Protein AF-A0A914Q166-F1 (afdb_monomer)

Secondary structure (DSSP, 8-state):
------S--------------HHHHHHHHHHHHHHHHHHHHHHHHHHHHHHHHHHHHHHHHHHHHH--TTHHHHHHHHHHHTT--TT---TT-S--GGG--SHHHHHHHIIIIIHHHHH---TTSS--TT---EETTTTEE--S--------B---EE--SSTT-S-EE-TTPPB---SBB-GGG-SB--TTTS-GGGB---GGGSS----------

Sequence (217 aa):
MDQNHLYENLRNPNPKIPKLRKTDCDECEERKSAEHDHKKFLKFIWRLTMFIIQLTVVYGMLYYSSNDSNALKYREGLASLFNCDPNSQKLESPMPFLNIKKPADFWIWAQKDLADAILASHSHGKPTFNLKAYFNDKNSRSMGVGIVRQIRSLNLYKKCESKNFTYCIDLNALEDTTSAYSNGWENVINSSEAEYAYIYRRPKGLNGMHSHRTESD

Solvent-accessible surface area (backbone atoms only — not comparable to full-atom values): 13833 Å² total; per-residue (Å²): 140,85,91,76,84,81,88,85,86,85,86,79,98,71,85,78,74,78,74,80,58,69,65,64,56,52,54,51,50,51,52,52,49,52,52,50,50,51,55,50,50,53,53,48,51,53,51,52,52,53,48,52,52,50,50,49,51,53,49,49,50,49,52,72,70,68,61,58,85,55,55,62,59,51,52,52,52,50,34,52,54,50,27,47,38,88,82,54,78,51,95,86,57,95,63,30,60,79,70,57,85,47,75,67,51,46,52,52,38,44,62,62,31,47,46,45,39,54,54,33,69,46,94,78,83,54,76,59,87,96,58,89,28,29,38,70,79,84,81,39,73,62,77,90,75,90,80,90,83,85,87,53,56,40,85,54,68,41,70,40,94,50,92,91,41,82,62,36,82,53,89,83,38,58,72,50,76,63,60,17,20,36,86,92,71,73,44,83,46,61,57,91,78,32,55,80,91,39,43,58,73,58,61,91,81,41,104,61,79,86,82,75,79,74,82,79,126

InterPro domains:
  IPR046791 Polycystin domain [PF20519] (97-210)

Structure (mmCIF, N/CA/C/O backbone):
data_AF-A0A914Q166-F1
#
_entry.id   AF-A0A914Q166-F1
#
loop_
_atom_site.group_PDB
_atom_site.id
_atom_site.type_symbol
_atom_site.label_atom_id
_atom_site.label_alt_id
_atom_site.label_comp_id
_atom_site.label_asym_id
_atom_site.label_entity_id
_atom_site.label_seq_id
_atom_site.pdbx_PDB_ins_code
_atom_site.Cartn_x
_atom_site.Cartn_y
_atom_site.Cartn_z
_atom_site.occupancy
_atom_site.B_iso_or_equiv
_atom_site.auth_seq_id
_atom_site.auth_comp_id
_atom_site.auth_asym_id
_atom_site.auth_atom_id
_atom_site.pdbx_PDB_model_num
ATOM 1 N N . MET A 1 1 ? 100.469 33.852 -74.611 1.00 40.00 1 MET A N 1
ATOM 2 C CA . MET A 1 1 ? 100.843 35.023 -73.800 1.00 40.00 1 MET A CA 1
ATOM 3 C C . MET A 1 1 ? 99.659 35.964 -73.814 1.00 40.00 1 MET A C 1
ATOM 5 O O . MET A 1 1 ? 99.391 36.517 -74.863 1.00 40.00 1 MET A O 1
ATOM 9 N N . ASP A 1 2 ? 98.898 36.023 -72.724 1.00 34.25 2 ASP A N 1
ATOM 10 C CA . ASP A 1 2 ? 98.675 37.290 -72.022 1.00 34.25 2 ASP A CA 1
ATOM 11 C C . ASP A 1 2 ? 98.054 36.985 -70.652 1.00 34.25 2 ASP A C 1
ATOM 13 O O . ASP A 1 2 ? 96.894 36.599 -70.526 1.00 34.25 2 ASP A O 1
ATOM 17 N N . GLN A 1 3 ? 98.910 37.037 -69.633 1.00 38.84 3 GLN A N 1
ATOM 18 C CA . GLN A 1 3 ? 98.555 37.011 -68.222 1.00 38.84 3 GLN A CA 1
ATOM 19 C C . GLN A 1 3 ? 98.453 38.464 -67.780 1.00 38.84 3 GLN A C 1
ATOM 21 O O . GLN A 1 3 ? 99.476 39.075 -67.506 1.00 38.84 3 GLN A O 1
ATOM 26 N N . ASN A 1 4 ? 97.248 39.012 -67.715 1.00 42.09 4 ASN A N 1
ATOM 27 C CA . ASN A 1 4 ? 96.947 40.224 -66.961 1.00 42.09 4 ASN A CA 1
ATOM 28 C C . ASN A 1 4 ? 95.454 40.204 -66.630 1.00 42.09 4 ASN A C 1
ATOM 30 O O . ASN A 1 4 ? 94.650 39.757 -67.440 1.00 42.09 4 ASN A O 1
ATOM 34 N N . HIS A 1 5 ? 95.114 40.649 -65.421 1.00 38.88 5 HIS A N 1
ATOM 35 C CA . HIS A 1 5 ? 93.845 40.461 -64.696 1.00 38.88 5 HIS A CA 1
ATOM 36 C C . HIS A 1 5 ? 93.749 39.228 -63.778 1.00 38.88 5 HIS A C 1
ATOM 38 O O . HIS A 1 5 ? 92.658 38.838 -63.366 1.00 38.88 5 HIS A O 1
ATOM 44 N N . LEU A 1 6 ? 94.889 38.697 -63.316 1.00 40.66 6 LEU A N 1
ATOM 45 C CA . LEU A 1 6 ? 94.975 38.360 -61.890 1.00 40.66 6 LEU A CA 1
ATOM 46 C C . LEU A 1 6 ? 95.227 39.670 -61.126 1.00 40.66 6 LEU A C 1
ATOM 48 O O . LEU A 1 6 ? 96.009 40.491 -61.587 1.00 40.66 6 LEU A O 1
ATOM 52 N N . TYR A 1 7 ? 94.595 39.809 -59.960 1.00 40.56 7 TYR A N 1
ATOM 53 C CA . TYR A 1 7 ? 94.694 40.918 -58.993 1.00 40.56 7 TYR A CA 1
ATOM 54 C C . TYR A 1 7 ? 93.712 42.087 -59.147 1.00 40.56 7 TYR A C 1
ATOM 56 O O . TYR A 1 7 ? 94.119 43.238 -59.223 1.00 40.56 7 TYR A O 1
ATOM 64 N N . GLU A 1 8 ? 92.407 41.816 -59.028 1.00 40.03 8 GLU A N 1
ATOM 65 C CA . GLU A 1 8 ? 91.473 42.856 -58.554 1.00 40.03 8 GLU A CA 1
ATOM 66 C C . GLU A 1 8 ? 90.290 42.340 -57.710 1.00 40.03 8 GLU A C 1
ATOM 68 O O . GLU A 1 8 ? 89.253 42.979 -57.618 1.00 40.03 8 GLU A O 1
ATOM 73 N N . ASN A 1 9 ? 90.428 41.188 -57.039 1.00 43.06 9 ASN A N 1
ATOM 74 C CA . ASN A 1 9 ? 89.328 40.586 -56.263 1.00 43.06 9 ASN A CA 1
ATOM 75 C C . ASN A 1 9 ? 89.679 40.260 -54.805 1.00 43.06 9 ASN A C 1
ATOM 77 O O . ASN A 1 9 ? 89.266 39.232 -54.276 1.00 43.06 9 ASN A O 1
ATOM 81 N N . LEU A 1 10 ? 90.419 41.135 -54.120 1.00 47.88 10 LEU A N 1
ATOM 82 C CA . LEU A 1 10 ? 90.621 41.026 -52.668 1.00 47.88 10 LEU A CA 1
ATOM 83 C C . LEU A 1 10 ? 90.585 42.396 -51.983 1.00 47.88 10 LEU A C 1
ATOM 85 O O . LEU A 1 10 ? 91.577 42.850 -51.414 1.00 47.88 10 LEU A O 1
ATOM 89 N N . ARG A 1 11 ? 89.418 43.052 -51.992 1.00 45.09 11 ARG A N 1
ATOM 90 C CA . ARG A 1 11 ? 89.087 44.044 -50.957 1.00 45.09 11 ARG A CA 1
ATOM 91 C C . ARG A 1 11 ? 87.574 44.241 -50.803 1.00 45.09 11 ARG A C 1
ATOM 93 O O . ARG A 1 11 ? 87.028 45.244 -51.240 1.00 45.09 11 ARG A O 1
ATOM 100 N N . ASN A 1 12 ? 86.897 43.311 -50.128 1.00 40.94 12 ASN A N 1
ATOM 101 C CA . ASN A 1 12 ? 85.713 43.675 -49.343 1.00 40.94 12 ASN A CA 1
ATOM 102 C C . ASN A 1 12 ? 85.509 42.708 -48.157 1.00 40.94 12 ASN A C 1
ATOM 104 O O . ASN A 1 12 ? 85.196 41.536 -48.378 1.00 40.94 12 ASN A O 1
ATOM 108 N N . PRO A 1 13 ? 85.700 43.158 -46.903 1.00 47.62 13 PRO A N 1
ATOM 109 C CA . PRO A 1 13 ? 85.489 42.345 -45.718 1.00 47.62 13 PRO A CA 1
ATOM 110 C C . PRO A 1 13 ? 84.037 42.500 -45.257 1.00 47.62 13 PRO A C 1
ATOM 112 O O . PRO A 1 13 ? 83.714 43.404 -44.494 1.00 47.62 13 PRO A O 1
ATOM 115 N N . ASN A 1 14 ? 83.141 41.638 -45.738 1.00 39.47 14 ASN A N 1
ATOM 116 C CA . ASN A 1 14 ? 81.894 41.327 -45.034 1.00 39.47 14 ASN A CA 1
ATOM 117 C C . ASN A 1 14 ? 81.195 40.135 -45.704 1.00 39.47 14 ASN A C 1
ATOM 119 O O . ASN A 1 14 ? 80.587 40.311 -46.766 1.00 39.47 14 ASN A O 1
ATOM 123 N N . PRO A 1 15 ? 81.227 38.921 -45.125 1.00 44.50 15 PRO A N 1
ATOM 124 C CA . PRO A 1 15 ? 80.301 37.890 -45.552 1.00 44.50 15 PRO A CA 1
ATOM 125 C C . PRO A 1 15 ? 78.898 38.360 -45.156 1.00 44.50 15 PRO A C 1
ATOM 127 O O . PRO A 1 15 ? 78.574 38.476 -43.975 1.00 44.50 15 PRO A O 1
ATOM 130 N N . LYS A 1 16 ? 78.058 38.672 -46.149 1.00 46.28 16 LYS A N 1
ATOM 131 C CA . LYS A 1 16 ? 76.621 38.844 -45.926 1.00 46.28 16 LYS A CA 1
ATOM 132 C C . LYS A 1 16 ? 76.102 37.530 -45.351 1.00 46.28 16 LYS A C 1
ATOM 134 O O . LYS A 1 16 ? 75.902 36.572 -46.090 1.00 46.28 16 LYS A O 1
ATOM 139 N N . ILE A 1 17 ? 75.903 37.498 -44.036 1.00 48.69 17 ILE A N 1
ATOM 140 C CA . ILE A 1 17 ? 75.136 36.457 -43.359 1.00 48.69 17 ILE A CA 1
ATOM 141 C C . ILE A 1 17 ? 73.784 36.406 -44.086 1.00 48.69 17 ILE A C 1
ATOM 143 O O . ILE A 1 17 ? 73.102 37.439 -44.144 1.00 48.69 17 ILE A O 1
ATOM 147 N N . PRO A 1 18 ? 73.404 35.280 -44.717 1.00 48.72 18 PRO A N 1
ATOM 148 C CA . PRO A 1 18 ? 72.108 35.191 -45.361 1.00 48.72 18 PRO A CA 1
ATOM 149 C C . PRO A 1 18 ? 71.046 35.396 -44.282 1.00 48.72 18 PRO A C 1
ATOM 151 O O . PRO A 1 18 ? 71.008 34.686 -43.279 1.00 48.72 18 PRO A O 1
ATOM 154 N N . LYS A 1 19 ? 70.210 36.423 -44.468 1.00 48.31 19 LYS A N 1
ATOM 155 C CA . LYS A 1 19 ? 69.025 36.650 -43.642 1.00 48.31 19 LYS A CA 1
ATOM 156 C C . LYS A 1 19 ? 68.196 35.367 -43.692 1.00 48.31 19 LYS A C 1
ATOM 158 O O . LYS A 1 19 ? 67.698 35.038 -44.769 1.00 48.31 19 LYS A O 1
ATOM 163 N N . LEU A 1 20 ? 68.050 34.665 -42.563 1.00 48.78 20 LEU A N 1
ATOM 164 C CA . LEU A 1 20 ? 67.018 33.637 -42.442 1.00 48.78 20 LEU A CA 1
ATOM 165 C C . LEU A 1 20 ? 65.690 34.284 -42.847 1.00 48.78 20 LEU A C 1
ATOM 167 O O . LEU A 1 20 ? 65.291 35.330 -42.324 1.00 48.78 20 LEU A O 1
ATOM 171 N N . ARG A 1 21 ? 65.070 33.702 -43.866 1.00 45.97 21 ARG A N 1
ATOM 172 C CA . ARG A 1 21 ? 63.799 34.133 -44.431 1.00 45.97 21 ARG A CA 1
ATOM 173 C C . ARG A 1 21 ? 62.730 33.954 -43.350 1.00 45.97 21 ARG A C 1
ATOM 175 O O . ARG A 1 21 ? 62.532 32.843 -42.879 1.00 45.97 21 ARG A O 1
ATOM 182 N N . LYS A 1 22 ? 62.024 35.031 -42.978 1.00 52.16 22 LYS A N 1
ATOM 183 C CA . LYS A 1 22 ? 60.863 34.979 -42.060 1.00 52.16 22 LYS A CA 1
ATOM 184 C C . LYS A 1 22 ? 59.835 33.903 -42.452 1.00 52.16 22 LYS A C 1
ATOM 186 O O . LYS A 1 22 ? 59.224 33.311 -41.577 1.00 52.16 22 LYS A O 1
ATOM 191 N N . THR A 1 23 ? 59.737 33.589 -43.745 1.00 51.84 23 THR A N 1
ATOM 192 C CA . THR A 1 23 ? 58.843 32.559 -44.288 1.00 51.84 23 THR A CA 1
ATOM 193 C C . THR A 1 23 ? 59.088 31.155 -43.732 1.00 51.84 23 THR A C 1
ATOM 195 O O . THR A 1 23 ? 58.134 30.400 -43.611 1.00 51.84 23 THR A O 1
ATOM 198 N N . ASP A 1 24 ? 60.318 30.802 -43.339 1.00 51.84 24 ASP A N 1
ATOM 199 C CA . ASP A 1 24 ? 60.613 29.438 -42.869 1.00 51.84 24 ASP A CA 1
ATOM 200 C C . ASP A 1 24 ? 60.154 29.209 -41.415 1.00 51.84 24 ASP A C 1
ATOM 202 O O . ASP A 1 24 ? 59.843 28.082 -41.026 1.00 51.84 24 ASP A O 1
ATOM 206 N N . CYS A 1 25 ? 60.079 30.275 -40.607 1.00 55.03 25 CYS A N 1
ATOM 207 C CA . CYS A 1 25 ? 59.552 30.215 -39.240 1.00 55.03 25 CYS A CA 1
ATOM 208 C C . CYS A 1 25 ? 58.019 30.234 -39.226 1.00 55.03 25 CYS A C 1
ATOM 210 O O . CYS A 1 25 ? 57.419 29.444 -38.498 1.00 55.03 25 CYS A O 1
ATOM 212 N N . ASP A 1 26 ? 57.403 31.071 -40.064 1.00 60.47 26 ASP A N 1
ATOM 213 C CA . ASP A 1 26 ? 55.944 31.206 -40.146 1.00 60.47 26 ASP A CA 1
ATOM 214 C C . ASP A 1 26 ? 55.299 29.921 -40.711 1.00 60.47 26 ASP A C 1
ATOM 216 O O . ASP A 1 26 ? 54.338 29.409 -40.137 1.00 60.47 26 ASP A O 1
ATOM 220 N N . GLU A 1 27 ? 55.895 29.291 -41.739 1.00 59.88 27 GLU A N 1
ATOM 221 C CA . GLU A 1 27 ? 55.436 27.978 -42.237 1.00 59.88 27 GLU A CA 1
ATOM 222 C C . GLU A 1 27 ? 55.594 26.856 -41.192 1.00 59.88 27 GLU A C 1
ATOM 224 O O . GLU A 1 27 ? 54.793 25.916 -41.144 1.00 59.88 27 GLU A O 1
ATOM 229 N N . CYS A 1 28 ? 56.619 26.927 -40.334 1.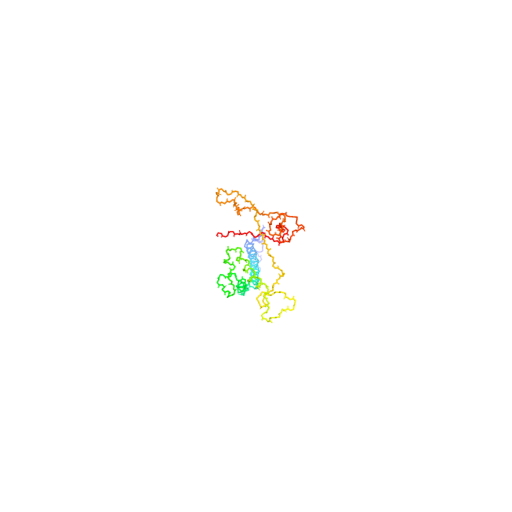00 58.22 28 CYS A N 1
ATOM 230 C CA . CYS A 1 28 ? 56.806 25.961 -39.249 1.00 58.22 28 CYS A CA 1
ATOM 231 C C . CYS A 1 28 ? 55.779 26.141 -38.121 1.00 58.22 28 CYS A C 1
ATOM 233 O O . CYS A 1 28 ? 55.360 25.147 -37.520 1.00 58.22 28 CYS A O 1
ATOM 235 N N . GLU A 1 29 ? 55.375 27.374 -37.815 1.00 62.66 29 GLU A N 1
ATOM 236 C CA . GLU A 1 29 ? 54.327 27.662 -36.831 1.00 62.66 29 GLU A CA 1
ATOM 237 C C . GLU A 1 29 ? 52.936 27.299 -37.356 1.00 62.66 29 GLU A C 1
ATOM 239 O O . GLU A 1 29 ? 52.170 26.656 -36.633 1.00 62.66 29 GLU A O 1
ATOM 244 N N . GLU A 1 30 ? 52.637 27.579 -38.627 1.00 67.62 30 GLU A N 1
ATOM 245 C CA . GLU A 1 30 ? 51.383 27.165 -39.266 1.00 67.62 30 GLU A CA 1
ATOM 246 C C . GLU A 1 30 ? 51.241 25.637 -39.323 1.00 67.62 30 GLU A C 1
ATOM 248 O O . GLU A 1 30 ? 50.181 25.105 -38.981 1.00 67.62 30 GLU A O 1
ATOM 253 N N . ARG A 1 31 ? 52.314 24.898 -39.646 1.00 63.56 31 ARG A N 1
ATOM 254 C CA . ARG A 1 31 ? 52.295 23.421 -39.613 1.00 63.56 31 ARG A CA 1
ATOM 255 C C . ARG A 1 31 ? 52.084 22.867 -38.205 1.00 63.56 31 ARG A C 1
ATOM 257 O O . ARG A 1 31 ? 51.320 21.917 -38.039 1.00 63.56 31 ARG A O 1
ATOM 264 N N . LYS A 1 32 ? 52.709 23.461 -37.182 1.00 66.62 32 LYS A N 1
ATOM 265 C CA . LYS A 1 32 ? 52.507 23.059 -35.776 1.00 66.62 32 LYS A CA 1
ATOM 266 C C . LYS A 1 32 ? 51.099 23.393 -35.280 1.00 66.62 32 LYS A C 1
ATOM 268 O O . LYS A 1 32 ? 50.522 22.598 -34.537 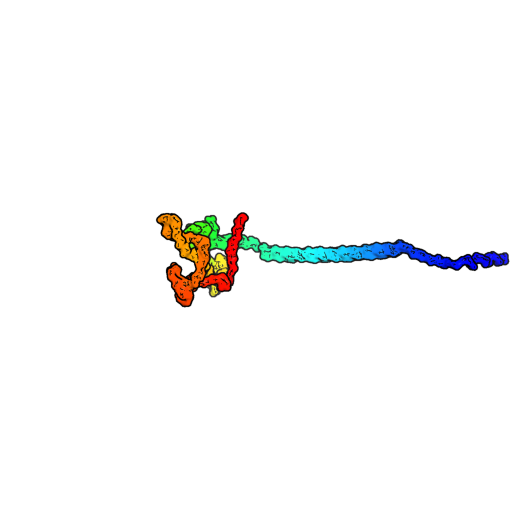1.00 66.62 32 LYS A O 1
ATOM 273 N N . SER A 1 33 ? 50.539 24.526 -35.705 1.00 68.88 33 SER A N 1
ATOM 274 C CA . SER A 1 33 ? 49.160 24.926 -35.405 1.00 68.88 33 SER A CA 1
ATOM 275 C C . SER A 1 33 ? 48.153 23.965 -36.048 1.00 68.88 33 SER A C 1
ATOM 277 O O . SER A 1 33 ? 47.290 23.421 -35.358 1.00 68.88 33 SER A O 1
ATOM 279 N N . ALA A 1 34 ? 48.346 23.625 -37.328 1.00 70.81 34 ALA A N 1
ATOM 280 C CA . ALA A 1 34 ? 47.522 22.651 -38.043 1.00 70.81 34 ALA A CA 1
ATOM 281 C C . ALA A 1 34 ? 47.611 21.237 -37.435 1.00 70.81 34 ALA A C 1
ATOM 283 O O . ALA A 1 34 ? 46.597 20.551 -37.298 1.00 70.81 34 ALA A O 1
ATOM 284 N N . GLU A 1 35 ? 48.799 20.798 -37.005 1.00 74.69 35 GLU A N 1
ATOM 285 C CA . GLU A 1 35 ? 48.976 19.505 -36.332 1.00 74.69 35 GLU A CA 1
ATOM 286 C C . GLU A 1 35 ? 48.309 19.483 -34.943 1.00 74.69 35 GLU A C 1
ATOM 288 O O . GLU A 1 35 ? 47.714 18.481 -34.531 1.00 74.69 35 GLU A O 1
ATOM 293 N N . HIS A 1 36 ? 48.373 20.598 -34.215 1.00 74.94 36 HIS A N 1
ATOM 294 C CA . HIS A 1 36 ? 47.716 20.757 -32.923 1.00 74.94 36 HIS A CA 1
ATOM 295 C C . HIS A 1 36 ? 46.186 20.768 -33.048 1.00 74.94 36 HIS A C 1
ATOM 297 O O . HIS A 1 36 ? 45.499 20.106 -32.260 1.00 74.94 36 HIS A O 1
ATOM 303 N N . ASP A 1 37 ? 45.646 21.437 -34.064 1.00 78.94 37 ASP A N 1
ATOM 304 C CA . ASP A 1 37 ? 44.210 21.463 -34.334 1.00 78.94 37 ASP A CA 1
ATOM 305 C C . ASP A 1 37 ? 43.700 20.116 -34.866 1.00 78.94 37 ASP A C 1
ATOM 307 O O . ASP A 1 37 ? 42.636 19.657 -34.442 1.00 78.94 37 ASP A O 1
ATOM 311 N N . HIS A 1 38 ? 44.501 19.388 -35.651 1.00 80.75 38 HIS A N 1
ATOM 312 C CA . HIS A 1 38 ? 44.196 18.006 -36.034 1.00 80.75 38 HIS A CA 1
ATOM 313 C C . HIS A 1 38 ? 44.148 17.065 -34.815 1.00 80.75 38 HIS A C 1
ATOM 315 O O . HIS A 1 38 ? 43.218 16.267 -34.668 1.00 80.75 38 HIS A O 1
ATOM 321 N N . LYS A 1 39 ? 45.092 17.201 -33.871 1.00 83.44 39 LYS A N 1
ATOM 322 C CA . LYS A 1 39 ? 45.087 16.437 -32.606 1.00 83.44 39 LYS A CA 1
ATOM 323 C C . LYS A 1 39 ? 43.885 16.782 -31.721 1.00 83.44 39 LYS A C 1
ATOM 325 O O . LYS A 1 39 ? 43.334 15.888 -31.074 1.00 83.44 39 LYS A O 1
ATOM 330 N N . LYS A 1 40 ? 43.457 18.049 -31.678 1.00 84.31 40 LYS A N 1
ATOM 331 C CA . LYS A 1 40 ? 42.221 18.458 -30.982 1.00 84.31 40 LYS A CA 1
ATOM 332 C C . LYS A 1 40 ? 40.979 17.868 -31.644 1.00 84.31 40 LYS A C 1
ATOM 334 O O . LYS A 1 40 ? 40.119 17.352 -30.934 1.00 84.31 40 LYS A O 1
ATOM 339 N N . PHE A 1 41 ? 40.907 17.897 -32.973 1.00 86.81 41 PHE A N 1
ATOM 340 C CA . PHE A 1 41 ? 39.794 17.345 -33.741 1.00 86.81 41 PHE A CA 1
ATOM 341 C C . PHE A 1 41 ? 39.663 15.826 -33.555 1.00 86.81 41 PHE A C 1
ATOM 343 O O . PHE A 1 41 ? 38.577 15.333 -33.261 1.00 86.81 41 PHE A O 1
ATOM 350 N N . LEU A 1 42 ? 40.774 15.083 -33.593 1.00 85.19 42 LEU A N 1
ATOM 351 C CA . LEU A 1 42 ? 40.782 13.644 -33.303 1.00 85.19 42 LEU A CA 1
ATOM 352 C C . LEU A 1 42 ? 40.346 13.335 -31.864 1.00 85.19 42 LEU A C 1
ATOM 354 O O . LEU A 1 42 ? 39.550 12.422 -31.641 1.00 85.19 42 LEU A O 1
ATOM 358 N N . LYS A 1 43 ? 40.807 14.119 -30.879 1.00 89.56 43 LYS A N 1
ATOM 359 C CA . LYS A 1 43 ? 40.341 13.994 -29.485 1.00 89.56 43 LYS A CA 1
ATOM 360 C C . LYS A 1 43 ? 38.848 14.294 -29.350 1.00 89.56 43 LYS A C 1
ATOM 362 O O . LYS A 1 43 ? 38.179 13.646 -28.548 1.00 89.56 43 LYS A O 1
ATOM 367 N N . PHE A 1 44 ? 38.330 15.257 -30.108 1.00 91.31 44 PHE A N 1
ATOM 368 C CA . PHE A 1 44 ? 36.907 15.583 -30.136 1.00 91.31 44 PHE A CA 1
ATOM 369 C C . PHE A 1 44 ? 36.079 14.440 -30.734 1.00 91.31 44 PHE A C 1
ATOM 371 O O . PHE A 1 44 ? 35.130 14.000 -30.089 1.00 91.31 44 PHE A O 1
ATOM 378 N N . ILE A 1 45 ? 36.480 13.895 -31.888 1.00 92.31 45 ILE A N 1
ATOM 379 C CA . ILE A 1 45 ? 35.819 12.731 -32.500 1.00 92.31 45 ILE A CA 1
ATOM 380 C C . ILE A 1 45 ? 35.829 11.547 -31.538 1.00 92.31 45 ILE A C 1
ATOM 382 O O . ILE A 1 45 ? 34.792 10.936 -31.315 1.00 92.31 45 ILE A O 1
ATOM 386 N N . TRP A 1 46 ? 36.968 11.247 -30.914 1.00 91.62 46 TRP A N 1
ATOM 387 C CA . TRP A 1 46 ? 37.057 10.133 -29.973 1.00 91.62 46 TRP A CA 1
ATOM 388 C C . TRP A 1 46 ? 36.108 10.302 -28.776 1.00 91.62 46 TRP A C 1
ATOM 390 O O . TRP A 1 46 ? 35.422 9.357 -28.389 1.00 91.62 46 TRP A O 1
ATOM 400 N N . ARG A 1 47 ? 35.999 11.521 -28.231 1.00 93.06 47 ARG A N 1
ATOM 401 C CA . ARG A 1 47 ? 35.031 11.842 -27.167 1.00 93.06 47 ARG A CA 1
ATOM 402 C C . ARG A 1 47 ? 33.584 11.719 -27.642 1.00 93.06 47 ARG A C 1
ATOM 404 O O . ARG A 1 47 ? 32.764 11.178 -26.907 1.00 93.06 47 ARG A O 1
ATOM 411 N N . LEU A 1 48 ? 33.281 12.182 -28.853 1.00 94.25 48 LEU A N 1
ATOM 412 C CA . LEU A 1 48 ? 31.951 12.076 -29.449 1.00 94.25 48 LEU A CA 1
ATOM 413 C C . LEU A 1 48 ? 31.552 10.609 -29.661 1.00 94.25 48 LEU A C 1
ATOM 415 O O . LEU A 1 48 ? 30.449 10.215 -29.293 1.00 94.25 48 LEU A O 1
ATOM 419 N N . THR A 1 49 ? 32.462 9.780 -30.170 1.00 93.44 49 THR A N 1
ATOM 420 C CA . THR A 1 49 ? 32.227 8.344 -30.356 1.00 93.44 49 THR A CA 1
ATOM 421 C C . THR A 1 49 ? 31.993 7.642 -29.021 1.00 93.44 49 THR A C 1
ATOM 423 O O . THR A 1 49 ? 31.037 6.881 -28.893 1.00 93.44 49 THR A O 1
ATOM 426 N N . MET A 1 50 ? 32.801 7.936 -27.996 1.00 93.38 50 MET A N 1
ATOM 427 C CA . MET A 1 50 ? 32.591 7.381 -26.652 1.00 93.38 50 MET A CA 1
ATOM 428 C C . MET A 1 50 ? 31.253 7.821 -26.047 1.00 93.38 50 MET A C 1
ATOM 430 O O . MET A 1 50 ? 30.575 7.008 -25.421 1.00 93.38 50 MET A O 1
ATOM 434 N N . PHE A 1 51 ? 30.831 9.067 -26.277 1.00 95.69 51 PHE A N 1
ATOM 435 C CA . PHE A 1 51 ? 29.524 9.558 -25.842 1.00 95.69 51 PHE A CA 1
ATOM 436 C C . PHE A 1 51 ? 28.367 8.828 -26.542 1.00 95.69 51 PHE A C 1
ATOM 438 O O . PHE A 1 51 ? 27.425 8.400 -25.880 1.00 95.69 51 PHE A O 1
ATOM 445 N N . ILE A 1 52 ? 28.452 8.612 -27.859 1.00 95.44 52 ILE A N 1
ATOM 446 C CA . ILE A 1 52 ? 27.434 7.863 -28.616 1.00 95.44 52 ILE A CA 1
ATOM 447 C C . ILE A 1 52 ? 27.351 6.408 -28.133 1.00 95.44 52 ILE A C 1
ATOM 449 O O . ILE A 1 52 ? 26.253 5.872 -27.969 1.00 95.44 52 ILE A O 1
ATOM 453 N N . ILE A 1 53 ? 28.493 5.773 -27.847 1.00 95.12 53 ILE A N 1
ATOM 454 C CA . ILE A 1 53 ? 28.529 4.419 -27.278 1.00 95.12 53 ILE A CA 1
ATOM 455 C C . ILE A 1 53 ? 27.840 4.398 -25.908 1.00 95.12 53 ILE A C 1
ATOM 457 O O . ILE A 1 53 ? 26.971 3.559 -25.679 1.00 95.12 53 ILE A O 1
ATOM 461 N N . GLN A 1 54 ? 28.164 5.340 -25.017 1.00 94.31 54 GLN A N 1
ATOM 462 C CA . GLN A 1 54 ? 27.515 5.452 -23.704 1.00 94.31 54 GLN A CA 1
ATOM 463 C C . GLN A 1 54 ? 26.004 5.662 -23.827 1.00 94.31 54 GLN A C 1
ATOM 465 O O . GLN A 1 54 ? 25.237 4.991 -23.139 1.00 94.31 54 GLN A O 1
ATOM 470 N N . LEU A 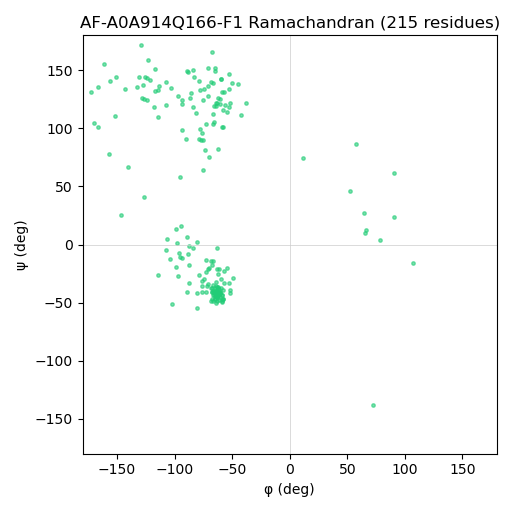1 55 ? 25.568 6.533 -24.737 1.00 94.75 55 LEU A N 1
ATOM 471 C CA . LEU A 1 55 ? 24.153 6.780 -24.992 1.00 94.75 55 LEU A CA 1
ATOM 472 C C . LEU A 1 55 ? 23.442 5.512 -25.483 1.00 94.75 55 LEU A C 1
ATOM 474 O O . LEU A 1 55 ? 22.343 5.211 -25.030 1.00 94.75 55 LEU A O 1
ATOM 478 N N . THR A 1 56 ? 24.091 4.736 -26.352 1.00 93.69 56 THR A N 1
ATOM 479 C CA . THR A 1 56 ? 23.550 3.469 -26.866 1.00 93.69 56 THR A CA 1
ATOM 480 C C . THR A 1 56 ? 23.420 2.428 -25.756 1.00 93.69 56 THR A C 1
ATOM 482 O O . THR A 1 56 ? 22.410 1.731 -25.687 1.00 93.69 56 THR A O 1
ATOM 485 N N . VAL A 1 57 ? 24.402 2.343 -24.853 1.00 93.31 57 VAL A N 1
ATOM 486 C CA . VAL A 1 57 ? 24.348 1.442 -23.691 1.00 93.31 57 VAL A CA 1
ATOM 487 C C . VAL A 1 57 ? 23.230 1.852 -22.734 1.00 93.31 57 VAL A C 1
ATOM 489 O O . VAL A 1 57 ? 22.437 1.001 -22.338 1.00 93.31 57 VAL A O 1
ATOM 492 N N . VAL A 1 58 ? 23.119 3.142 -22.397 1.00 92.38 58 VAL A N 1
ATOM 493 C CA . VAL A 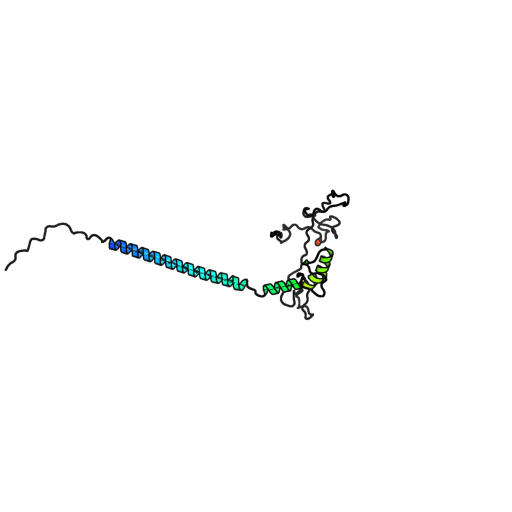1 58 ? 22.055 3.650 -21.514 1.00 92.38 58 VAL A CA 1
ATOM 494 C C . VAL A 1 58 ? 20.681 3.439 -22.145 1.00 92.38 58 VAL A C 1
ATOM 496 O O . VAL A 1 58 ? 19.774 2.948 -21.479 1.00 92.38 58 VAL A O 1
ATOM 499 N N . TYR A 1 59 ? 20.530 3.744 -23.434 1.00 91.12 59 TYR A N 1
ATOM 500 C CA . TYR A 1 59 ? 19.283 3.523 -24.159 1.00 91.12 59 TYR A CA 1
ATOM 501 C C . TYR A 1 59 ? 18.922 2.038 -24.222 1.00 91.12 59 TYR A C 1
ATOM 503 O O . TYR A 1 59 ? 17.781 1.678 -23.948 1.00 91.12 59 TYR A O 1
ATOM 511 N N . GLY A 1 60 ? 19.894 1.168 -24.507 1.00 88.06 60 GLY A N 1
ATOM 512 C CA . GLY A 1 60 ? 19.705 -0.279 -24.481 1.00 88.06 60 GLY A CA 1
ATOM 513 C C . GLY A 1 60 ? 19.245 -0.759 -23.106 1.00 88.06 60 GLY A C 1
ATOM 514 O O . GLY A 1 60 ? 18.237 -1.454 -23.008 1.00 88.06 60 GLY A O 1
ATOM 515 N N . MET A 1 61 ? 19.915 -0.332 -22.032 1.00 86.75 61 MET A N 1
ATOM 516 C CA . MET A 1 61 ? 19.496 -0.665 -20.670 1.00 86.75 61 MET A CA 1
ATOM 517 C C . MET A 1 61 ? 18.076 -0.181 -20.386 1.00 86.75 61 MET A C 1
ATOM 519 O O . MET A 1 61 ? 17.261 -0.979 -19.938 1.00 86.75 61 MET A O 1
ATOM 523 N N . LEU A 1 62 ? 17.744 1.078 -20.674 1.00 85.12 62 LEU A N 1
ATOM 524 C CA . LEU A 1 62 ? 16.411 1.629 -20.415 1.00 85.12 62 LEU A CA 1
ATOM 525 C C . LEU A 1 62 ? 15.325 0.926 -21.233 1.00 85.12 62 LEU A C 1
ATOM 527 O O . LEU A 1 62 ? 14.282 0.590 -20.680 1.00 85.12 62 LEU A O 1
ATOM 531 N N . TYR A 1 63 ? 15.577 0.651 -22.510 1.00 84.75 63 TYR A N 1
ATOM 532 C CA . TYR A 1 63 ? 14.616 -0.006 -23.389 1.00 84.75 63 TYR A CA 1
ATOM 533 C C . TYR A 1 63 ? 14.367 -1.459 -22.971 1.00 84.75 63 TYR A C 1
ATOM 535 O O . TYR A 1 63 ? 13.217 -1.865 -22.841 1.00 84.75 63 TYR A O 1
ATOM 543 N N . TYR A 1 64 ? 15.417 -2.236 -22.694 1.00 77.88 64 TYR A N 1
ATOM 544 C CA . TYR A 1 64 ? 15.259 -3.641 -22.302 1.00 77.88 64 TYR A CA 1
ATOM 545 C C . TYR A 1 64 ? 14.785 -3.824 -20.855 1.00 77.88 64 TYR A C 1
ATOM 547 O O . TYR A 1 64 ? 14.093 -4.798 -20.575 1.00 77.88 64 TYR A O 1
ATOM 555 N N . SER A 1 65 ? 15.140 -2.921 -19.934 1.00 73.69 65 SER A N 1
ATOM 556 C CA . SER A 1 65 ? 14.733 -3.034 -18.522 1.00 73.69 65 SER A CA 1
ATOM 557 C C . SER A 1 65 ? 13.381 -2.394 -18.215 1.00 73.69 65 SER A C 1
ATOM 559 O O . SER A 1 65 ? 12.668 -2.895 -17.351 1.00 73.69 65 SER A O 1
ATOM 561 N N . SER A 1 66 ? 13.015 -1.309 -18.904 1.00 69.19 66 SER A N 1
ATOM 562 C CA . SER A 1 66 ? 11.800 -0.543 -18.577 1.00 69.19 66 SER A CA 1
ATOM 563 C C . SER A 1 66 ? 10.607 -0.892 -19.461 1.00 69.19 66 SER A C 1
ATOM 565 O O . SER A 1 66 ? 9.477 -0.588 -19.088 1.00 69.19 66 SER A O 1
ATOM 567 N N . ASN A 1 67 ? 10.821 -1.500 -20.633 1.00 69.06 67 ASN A N 1
ATOM 568 C CA . ASN A 1 67 ? 9.754 -1.725 -21.606 1.00 69.06 67 ASN A CA 1
ATOM 569 C C . ASN A 1 67 ? 9.142 -3.128 -21.480 1.00 69.06 67 ASN A C 1
ATOM 571 O O . ASN A 1 67 ? 9.139 -3.917 -22.427 1.00 69.06 67 ASN A O 1
ATOM 575 N N . ASP A 1 68 ? 8.610 -3.453 -20.301 1.00 72.38 68 ASP A N 1
ATOM 576 C CA . ASP A 1 68 ? 7.724 -4.609 -20.179 1.00 72.38 68 ASP A CA 1
ATOM 577 C C . ASP A 1 68 ? 6.346 -4.249 -20.752 1.00 72.38 68 ASP A C 1
ATOM 579 O O . ASP A 1 68 ? 5.486 -3.670 -20.085 1.00 72.38 68 ASP A O 1
ATOM 583 N N . SER A 1 69 ? 6.134 -4.607 -22.020 1.00 73.62 69 SER A N 1
ATOM 584 C CA . SER A 1 69 ? 4.864 -4.406 -22.735 1.00 73.62 69 SER A CA 1
ATOM 585 C C . SER A 1 69 ? 3.638 -5.010 -22.029 1.00 73.62 69 SER A C 1
ATOM 587 O O . SER A 1 69 ? 2.508 -4.585 -22.286 1.00 73.62 69 SER A O 1
ATOM 589 N N . ASN A 1 70 ? 3.835 -5.975 -21.123 1.00 79.06 70 ASN A N 1
ATOM 590 C CA . ASN A 1 70 ? 2.758 -6.629 -20.387 1.00 79.06 70 ASN A CA 1
ATOM 591 C C . ASN A 1 70 ? 2.521 -6.027 -18.997 1.00 79.06 70 ASN A C 1
ATOM 593 O O . ASN A 1 70 ? 1.518 -6.370 -18.369 1.00 79.06 70 ASN A O 1
ATOM 597 N N . ALA A 1 71 ? 3.366 -5.104 -18.529 1.00 79.00 71 ALA A N 1
ATOM 598 C CA . ALA A 1 71 ? 3.227 -4.501 -17.204 1.00 79.00 71 ALA A CA 1
ATOM 599 C C . ALA A 1 71 ? 1.884 -3.772 -17.025 1.00 79.00 71 ALA A C 1
ATOM 601 O O . ALA A 1 71 ? 1.270 -3.853 -15.960 1.00 79.00 71 ALA A O 1
ATOM 602 N N . LEU A 1 72 ? 1.386 -3.110 -18.077 1.00 80.12 72 LEU A N 1
ATOM 603 C CA . LEU A 1 72 ? 0.076 -2.448 -18.054 1.00 80.12 72 LEU A CA 1
ATOM 604 C C . LEU A 1 72 ? -1.066 -3.454 -17.875 1.00 80.12 72 LEU A C 1
ATOM 606 O O . LEU A 1 72 ? -1.865 -3.312 -16.953 1.00 80.12 72 LEU A O 1
ATOM 610 N N . LYS A 1 73 ? -1.083 -4.519 -18.685 1.00 79.62 73 LYS A N 1
ATOM 611 C CA . LYS A 1 73 ? -2.089 -5.590 -18.595 1.00 79.62 73 LYS A CA 1
ATOM 612 C C . LYS A 1 73 ? -2.027 -6.314 -17.255 1.00 79.62 73 LYS A C 1
ATOM 614 O O . LYS A 1 73 ? -3.050 -6.695 -16.698 1.00 79.62 73 LYS A O 1
ATOM 619 N N . TYR A 1 74 ? -0.823 -6.492 -16.722 1.00 80.56 74 TYR A N 1
ATOM 620 C CA . TYR A 1 74 ? -0.622 -7.068 -15.402 1.00 80.56 74 TYR A CA 1
ATOM 621 C C . TYR A 1 74 ? -1.219 -6.177 -14.302 1.00 80.56 74 TYR A C 1
ATOM 623 O O . TYR A 1 74 ? -1.934 -6.674 -13.429 1.00 80.56 74 TYR A O 1
ATOM 631 N N . ARG A 1 75 ? -1.005 -4.856 -14.375 1.00 80.69 75 ARG A N 1
ATOM 632 C CA . ARG A 1 75 ? -1.612 -3.885 -13.452 1.00 80.69 75 ARG A CA 1
ATOM 633 C C . ARG A 1 75 ? -3.139 -3.896 -13.535 1.00 80.69 75 ARG A C 1
ATOM 635 O O . ARG A 1 75 ? -3.796 -3.885 -12.499 1.00 80.69 75 ARG A O 1
ATOM 642 N N . GLU A 1 76 ? -3.693 -3.939 -14.742 1.00 80.19 76 GLU A N 1
ATOM 643 C CA . GLU A 1 76 ? -5.141 -4.038 -14.974 1.00 80.19 76 GLU A CA 1
ATOM 644 C C . GLU A 1 76 ? -5.712 -5.351 -14.421 1.00 80.19 76 GLU A C 1
ATOM 646 O O . GLU A 1 76 ? -6.725 -5.340 -13.722 1.00 80.19 76 GLU A O 1
ATOM 651 N N . GLY A 1 77 ? -5.019 -6.473 -14.637 1.00 78.38 77 GLY A N 1
ATOM 652 C CA . GLY A 1 77 ? -5.397 -7.772 -14.083 1.00 78.38 77 GLY A CA 1
ATOM 653 C C . GLY A 1 77 ? -5.418 -7.784 -12.551 1.00 78.38 77 GLY A C 1
ATOM 654 O O . GLY A 1 77 ? -6.354 -8.314 -11.956 1.00 78.38 77 GLY A O 1
ATOM 655 N N . LEU A 1 78 ? -4.435 -7.153 -11.899 1.00 78.94 78 LEU A N 1
ATOM 656 C CA . LEU A 1 78 ? -4.441 -6.982 -10.442 1.00 78.94 78 LEU A CA 1
ATOM 657 C C . LEU A 1 78 ? -5.575 -6.064 -9.971 1.00 78.94 78 LEU A C 1
ATOM 659 O O . LEU A 1 78 ? -6.248 -6.384 -8.993 1.00 78.94 78 LEU A O 1
ATOM 663 N N . ALA A 1 79 ? -5.809 -4.943 -10.655 1.00 79.56 79 ALA A N 1
ATOM 664 C CA . ALA A 1 79 ? -6.882 -4.015 -10.302 1.00 79.56 79 ALA A CA 1
ATOM 665 C C . ALA A 1 79 ? -8.263 -4.686 -10.381 1.00 79.56 79 ALA A C 1
ATOM 667 O O . ALA A 1 79 ? -9.087 -4.501 -9.485 1.00 79.56 79 ALA A O 1
ATOM 668 N N . SER A 1 80 ? -8.487 -5.515 -11.402 1.00 78.69 80 SER A N 1
ATOM 669 C CA . SER A 1 80 ? -9.701 -6.323 -11.535 1.00 78.69 80 SER A CA 1
ATOM 670 C C . SER A 1 80 ? -9.807 -7.402 -10.449 1.00 78.69 80 SER A C 1
ATOM 672 O O . SER A 1 80 ? -10.883 -7.597 -9.883 1.00 78.69 80 SER A O 1
ATOM 674 N N . LEU A 1 81 ? -8.698 -8.065 -10.091 1.00 78.62 81 LEU A N 1
ATOM 675 C CA . LEU A 1 81 ? -8.679 -9.098 -9.048 1.00 78.62 81 LEU A CA 1
ATOM 676 C C . LEU A 1 81 ? -9.171 -8.557 -7.694 1.00 78.62 81 LEU A C 1
ATOM 678 O O . LEU A 1 81 ? -10.037 -9.179 -7.073 1.00 78.62 81 LEU A O 1
ATOM 682 N N . PHE A 1 82 ? -8.664 -7.388 -7.284 1.00 80.94 82 PHE A N 1
ATOM 683 C CA . PHE A 1 82 ? -9.035 -6.701 -6.037 1.00 80.94 82 PHE A CA 1
ATOM 684 C C . PHE A 1 82 ? -10.349 -5.906 -6.119 1.00 80.94 82 PHE A C 1
ATOM 686 O O . PHE A 1 82 ? -10.738 -5.259 -5.146 1.00 80.94 82 PHE A O 1
ATOM 693 N N . ASN A 1 83 ? -11.032 -5.946 -7.266 1.00 82.38 83 ASN A N 1
ATOM 694 C CA . ASN A 1 83 ? -12.232 -5.162 -7.539 1.00 82.38 83 ASN A CA 1
ATOM 695 C C . ASN A 1 83 ? -12.033 -3.655 -7.275 1.00 82.38 83 ASN A C 1
ATOM 697 O O . ASN A 1 83 ? -12.829 -2.997 -6.603 1.00 82.38 83 ASN A O 1
ATOM 701 N N . CYS A 1 84 ? -10.913 -3.111 -7.752 1.00 77.88 84 CYS A N 1
ATOM 702 C CA . CYS A 1 84 ? -10.583 -1.696 -7.604 1.00 77.88 84 CYS A CA 1
ATOM 703 C C . CYS A 1 84 ? -11.147 -0.829 -8.735 1.00 77.88 84 CYS A C 1
ATOM 705 O O . CYS A 1 84 ? -11.207 0.385 -8.573 1.00 77.88 84 CYS A O 1
ATOM 707 N N . ASP A 1 85 ? -11.534 -1.412 -9.870 1.00 71.50 85 ASP A N 1
ATOM 708 C CA . ASP A 1 85 ? -12.061 -0.667 -11.015 1.00 71.50 85 ASP A CA 1
ATOM 709 C C . ASP A 1 85 ? -13.581 -0.452 -10.858 1.00 71.50 85 ASP A C 1
ATOM 711 O O . ASP A 1 85 ? -14.319 -1.422 -10.673 1.00 71.50 85 ASP A O 1
ATOM 715 N N . PRO A 1 86 ? -14.094 0.791 -10.937 1.00 63.50 86 PRO A N 1
ATOM 716 C CA . PRO A 1 86 ? -15.530 1.058 -10.856 1.00 63.50 86 PRO A CA 1
ATOM 717 C C . PRO A 1 86 ? -16.331 0.387 -11.981 1.00 63.50 86 PRO A C 1
ATOM 719 O O . PRO A 1 86 ? -17.537 0.190 -11.827 1.00 63.50 86 PRO A O 1
ATOM 722 N N . ASN A 1 87 ? -15.678 0.036 -13.092 1.00 63.16 87 ASN A N 1
ATOM 723 C CA . ASN A 1 87 ? -16.298 -0.612 -14.244 1.00 63.16 87 ASN A CA 1
ATOM 724 C C . ASN A 1 87 ? -16.162 -2.140 -14.214 1.00 63.16 87 ASN A C 1
ATOM 726 O O . ASN A 1 87 ? -16.822 -2.820 -15.004 1.00 63.16 87 ASN A O 1
ATOM 730 N N . SER A 1 88 ? -15.340 -2.706 -13.320 1.00 60.91 88 SER A N 1
ATOM 731 C CA . SER A 1 88 ? -15.242 -4.158 -13.181 1.00 60.91 88 SER A CA 1
ATOM 732 C C . SER A 1 88 ? -16.429 -4.681 -12.381 1.00 60.91 88 SER A C 1
ATOM 734 O O . SER A 1 88 ? -16.390 -4.773 -11.158 1.00 60.91 88 SER A O 1
ATOM 736 N N . GLN A 1 89 ? -17.511 -5.044 -13.063 1.00 53.88 89 GLN A N 1
ATOM 737 C CA . GLN A 1 89 ? -18.596 -5.786 -12.428 1.00 53.88 89 GLN A CA 1
ATOM 738 C C . GLN A 1 89 ? -18.172 -7.247 -12.246 1.00 53.88 89 GLN A C 1
ATOM 740 O O . GLN A 1 89 ? -18.401 -8.093 -13.111 1.00 53.88 89 GLN A O 1
ATOM 745 N N . LYS A 1 90 ? -17.554 -7.565 -11.104 1.00 61.38 90 LYS A N 1
ATOM 746 C CA . LYS A 1 90 ? -17.553 -8.948 -10.609 1.00 61.38 90 LYS A CA 1
ATOM 747 C C . LYS A 1 90 ? -18.999 -9.296 -10.254 1.00 61.38 90 LYS A C 1
ATOM 749 O O . LYS A 1 90 ? -19.579 -8.655 -9.384 1.00 61.38 90 LYS A O 1
ATOM 754 N N . LEU A 1 91 ? -19.567 -10.311 -10.907 1.00 52.91 91 LEU A N 1
ATOM 755 C CA . LEU A 1 91 ? -20.967 -10.733 -10.732 1.00 52.91 91 LEU A CA 1
ATOM 756 C C . LEU A 1 91 ? -21.321 -11.086 -9.268 1.00 52.91 91 LEU A C 1
ATOM 758 O O . LEU A 1 91 ? -22.484 -11.034 -8.884 1.00 52.91 91 LEU A O 1
ATOM 762 N N . GLU A 1 92 ? -20.313 -11.421 -8.457 1.00 57.72 92 GLU A N 1
ATOM 763 C CA . GLU A 1 92 ? -20.441 -11.833 -7.051 1.00 57.72 92 GLU A CA 1
ATOM 764 C C . GLU A 1 92 ? -19.964 -10.775 -6.040 1.00 57.72 92 GLU A C 1
ATOM 766 O O . GLU A 1 92 ? -20.123 -10.963 -4.830 1.00 57.72 92 GLU A O 1
ATOM 771 N N . SER A 1 93 ? -19.399 -9.652 -6.504 1.00 61.41 93 SER A N 1
ATOM 772 C CA . SER A 1 93 ? -18.916 -8.600 -5.609 1.00 61.41 93 SER A CA 1
ATOM 773 C C . SER A 1 93 ? -19.953 -7.484 -5.454 1.00 61.41 93 SER A C 1
ATOM 775 O O . SER A 1 93 ? -20.422 -6.931 -6.451 1.00 61.41 93 SER A O 1
ATOM 777 N N . PRO A 1 94 ? -20.323 -7.112 -4.215 1.00 63.69 94 PRO A N 1
ATOM 778 C CA . PRO A 1 94 ? -21.382 -6.138 -3.975 1.00 63.69 94 PRO A CA 1
ATOM 779 C C . PRO A 1 94 ? -20.975 -4.693 -4.305 1.00 63.69 94 PRO A C 1
ATOM 781 O O . PRO A 1 94 ? -21.860 -3.867 -4.529 1.00 63.69 94 PRO A O 1
ATOM 784 N N . MET A 1 95 ? -19.676 -4.357 -4.294 1.00 74.25 95 MET A N 1
ATOM 785 C CA . MET A 1 95 ? -19.201 -2.985 -4.513 1.00 74.25 95 MET A CA 1
ATOM 786 C C . MET A 1 95 ? -17.685 -2.931 -4.787 1.00 74.25 95 MET A C 1
ATOM 788 O O . MET A 1 95 ? -16.926 -3.552 -4.044 1.00 74.25 95 MET A O 1
ATOM 792 N N . PRO A 1 96 ? -17.216 -2.156 -5.786 1.00 82.38 96 PRO A N 1
ATOM 793 C CA . PRO A 1 96 ? -15.788 -1.935 -5.998 1.00 82.38 96 PRO A CA 1
ATOM 794 C C . PRO A 1 96 ? -15.186 -1.056 -4.900 1.00 82.38 96 PRO A C 1
ATOM 796 O O . PRO A 1 96 ? -15.865 -0.186 -4.347 1.00 82.38 96 PRO A O 1
ATOM 799 N N . PHE A 1 97 ? -13.892 -1.239 -4.622 1.00 85.31 97 PHE A N 1
ATOM 800 C CA . PHE A 1 97 ? -13.178 -0.540 -3.545 1.00 85.31 97 PHE A CA 1
ATOM 801 C C . PHE A 1 97 ? -13.350 0.984 -3.615 1.00 85.31 97 PHE A C 1
ATOM 803 O O . PHE A 1 97 ? -13.600 1.643 -2.608 1.00 85.31 97 PHE A O 1
ATOM 810 N N . LEU A 1 98 ? -13.285 1.552 -4.824 1.00 84.19 98 LEU A N 1
ATOM 811 C CA . LEU A 1 98 ? -13.414 2.995 -5.041 1.00 84.19 98 LEU A CA 1
ATOM 812 C C . LEU A 1 98 ? -14.809 3.559 -4.721 1.00 84.19 98 LEU A C 1
ATOM 814 O O . LEU A 1 98 ? -14.949 4.770 -4.570 1.00 84.19 98 LEU A O 1
ATOM 818 N N . ASN A 1 99 ? -15.826 2.707 -4.572 1.00 84.94 99 ASN A N 1
ATOM 819 C CA . ASN A 1 99 ? -17.192 3.125 -4.257 1.00 84.94 99 ASN A CA 1
ATOM 820 C C . ASN A 1 99 ? -17.542 3.013 -2.765 1.00 84.94 99 ASN A C 1
ATOM 822 O O . ASN A 1 99 ? -18.668 3.348 -2.388 1.00 84.94 99 ASN A O 1
ATOM 826 N N . ILE A 1 100 ? -16.607 2.582 -1.913 1.00 85.56 100 ILE A N 1
ATOM 827 C CA . ILE A 1 100 ? -16.814 2.462 -0.466 1.00 85.56 100 ILE A CA 1
ATOM 828 C C . ILE A 1 100 ? -17.089 3.843 0.139 1.00 85.56 100 ILE A C 1
ATOM 830 O O . ILE A 1 100 ? -16.262 4.752 0.064 1.00 85.56 100 ILE A O 1
ATOM 834 N N . LYS A 1 101 ? -18.250 3.992 0.786 1.00 87.00 101 LYS A N 1
ATOM 835 C CA . LYS A 1 101 ? -18.655 5.241 1.460 1.00 87.00 101 LYS A CA 1
ATOM 836 C C . LYS A 1 101 ? -18.761 5.099 2.970 1.00 87.00 101 LYS A C 1
ATOM 838 O O . LYS A 1 101 ? -18.640 6.096 3.680 1.00 87.00 101 LYS A O 1
ATOM 843 N N . LYS A 1 102 ? -19.017 3.888 3.472 1.00 88.69 102 LYS A N 1
ATOM 844 C CA . LYS A 1 102 ? -19.163 3.620 4.905 1.00 88.69 102 LYS A CA 1
ATOM 845 C C . LYS A 1 102 ? -18.079 2.657 5.392 1.00 88.69 102 LYS A C 1
ATOM 847 O O . LYS A 1 102 ? -17.674 1.770 4.643 1.00 88.69 102 LYS A O 1
ATOM 852 N N . PRO A 1 103 ? -17.680 2.740 6.675 1.00 85.94 103 PRO A N 1
ATOM 853 C CA . PRO A 1 103 ? -16.757 1.771 7.267 1.00 85.94 103 PRO A CA 1
ATOM 854 C C . PRO A 1 103 ? -17.253 0.320 7.177 1.00 85.94 103 PRO A C 1
ATOM 856 O O . PRO A 1 103 ? -16.456 -0.595 7.021 1.00 85.94 103 PRO A O 1
ATOM 859 N N . ALA A 1 104 ? -18.569 0.095 7.245 1.00 88.69 104 ALA A N 1
ATOM 860 C CA . ALA A 1 104 ? -19.149 -1.240 7.092 1.00 88.69 104 ALA A CA 1
ATOM 861 C C . ALA A 1 104 ? -18.923 -1.816 5.683 1.00 88.69 104 ALA A C 1
ATOM 863 O O . ALA A 1 104 ? -18.573 -2.986 5.550 1.00 88.69 104 ALA A O 1
ATOM 864 N N . ASP A 1 105 ? -19.052 -0.983 4.645 1.00 88.44 105 ASP A N 1
ATOM 865 C CA . ASP A 1 105 ? -18.843 -1.390 3.251 1.00 88.44 105 ASP A CA 1
ATOM 866 C C . ASP A 1 105 ? -17.381 -1.806 3.020 1.00 88.44 105 ASP A C 1
ATOM 868 O O . ASP A 1 105 ? -17.117 -2.778 2.313 1.00 88.44 105 ASP A O 1
ATOM 872 N N . PHE A 1 106 ? -16.434 -1.130 3.687 1.00 88.38 106 PHE A N 1
ATOM 873 C CA . PHE A 1 106 ? -15.020 -1.508 3.668 1.00 88.38 106 PHE A CA 1
ATOM 874 C C . PHE A 1 106 ? -14.794 -2.928 4.183 1.00 88.38 106 PHE A C 1
ATOM 876 O O . PHE A 1 106 ? -14.087 -3.701 3.541 1.00 88.38 106 PHE A O 1
ATOM 883 N N . TRP A 1 107 ? -15.401 -3.294 5.313 1.00 88.62 107 TRP A N 1
ATOM 884 C CA . TRP A 1 107 ? -15.238 -4.636 5.874 1.00 88.62 107 TRP A CA 1
ATOM 885 C C . TRP A 1 107 ? -15.867 -5.718 4.994 1.00 88.62 107 TRP A C 1
ATOM 887 O O . TRP A 1 107 ? -15.293 -6.799 4.863 1.00 88.62 107 TRP A O 1
ATOM 897 N N . ILE A 1 108 ? -16.993 -5.417 4.340 1.00 88.12 108 ILE A N 1
ATOM 898 C CA . ILE A 1 108 ? -17.623 -6.326 3.373 1.00 88.12 108 ILE A CA 1
ATOM 899 C C . ILE A 1 108 ? -16.688 -6.570 2.183 1.00 88.12 108 ILE A C 1
ATOM 901 O O . ILE A 1 108 ? -16.449 -7.726 1.831 1.00 88.12 108 ILE A O 1
ATOM 905 N N . TRP A 1 109 ? -16.129 -5.508 1.597 1.00 88.06 109 TRP A N 1
ATOM 906 C CA . TRP A 1 109 ? -15.150 -5.618 0.510 1.00 88.06 109 TRP A CA 1
ATOM 907 C C . TRP A 1 109 ? -13.883 -6.363 0.958 1.00 88.06 109 TRP A C 1
ATOM 909 O O . TRP A 1 109 ? -13.419 -7.276 0.277 1.00 88.06 109 TRP A O 1
ATOM 919 N N . ALA A 1 110 ? -13.343 -6.040 2.136 1.00 87.38 110 ALA A N 1
ATOM 920 C CA . ALA A 1 110 ? -12.123 -6.663 2.640 1.00 87.38 110 ALA A CA 1
ATOM 921 C C . ALA A 1 110 ? -12.294 -8.180 2.840 1.00 87.38 110 ALA A C 1
ATOM 923 O O . ALA A 1 110 ? -11.390 -8.965 2.552 1.00 87.38 110 ALA A O 1
ATOM 924 N N . GLN A 1 111 ? -13.466 -8.607 3.313 1.00 85.50 111 GLN A N 1
ATOM 925 C CA . GLN A 1 111 ? -13.759 -10.019 3.524 1.00 85.50 111 GLN A CA 1
ATOM 926 C C . GLN A 1 111 ? -14.055 -10.766 2.219 1.00 85.50 111 GLN A C 1
ATOM 928 O O . GLN A 1 111 ? -13.636 -11.912 2.080 1.00 85.50 111 GLN A O 1
ATOM 933 N N . LYS A 1 112 ? -14.797 -10.155 1.288 1.00 81.88 112 LYS A N 1
ATOM 934 C CA . LYS A 1 112 ? -15.265 -10.840 0.074 1.00 81.88 112 LYS A CA 1
ATOM 935 C C . LYS A 1 112 ? -14.293 -10.752 -1.094 1.00 81.88 112 LYS A C 1
ATOM 937 O O . LYS A 1 112 ? -14.116 -11.741 -1.787 1.00 81.88 112 LYS A O 1
ATOM 942 N N . ASP A 1 113 ? -13.669 -9.599 -1.304 1.00 82.00 113 ASP A N 1
ATOM 943 C CA . ASP A 1 113 ? -12.818 -9.353 -2.468 1.00 82.00 113 ASP A CA 1
ATOM 944 C C . ASP A 1 113 ? -11.337 -9.441 -2.114 1.00 82.00 113 ASP A C 1
ATOM 946 O O . ASP A 1 113 ? -10.593 -10.168 -2.766 1.00 82.00 113 ASP A O 1
ATOM 950 N N . LEU A 1 114 ? -10.892 -8.734 -1.068 1.00 82.62 114 LEU A N 1
ATOM 951 C CA . LEU A 1 114 ? -9.471 -8.693 -0.706 1.00 82.62 114 LEU A CA 1
ATOM 952 C C . LEU A 1 114 ? -8.975 -10.050 -0.192 1.00 82.62 114 LEU A C 1
ATOM 954 O O . LEU A 1 114 ? -7.931 -10.526 -0.637 1.00 8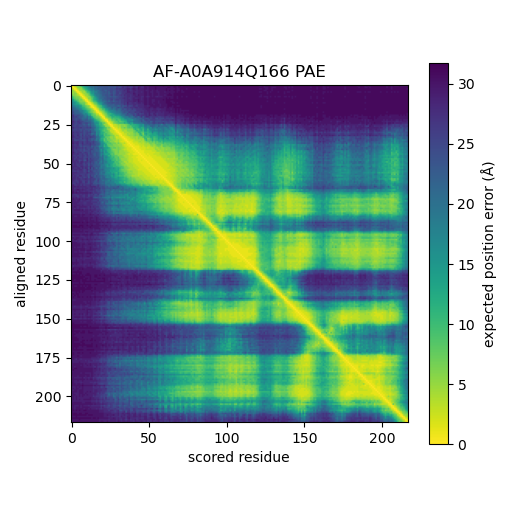2.62 114 LEU A O 1
ATOM 958 N N . ALA A 1 115 ? -9.703 -10.673 0.739 1.00 80.19 115 ALA A N 1
ATOM 959 C CA . ALA A 1 115 ? -9.311 -11.971 1.281 1.00 80.19 115 ALA A CA 1
ATOM 960 C C . ALA A 1 115 ? -9.322 -13.061 0.199 1.00 80.19 115 ALA A C 1
ATOM 962 O O . ALA A 1 115 ? -8.353 -13.809 0.095 1.00 80.19 115 ALA A O 1
ATOM 963 N N . ASP A 1 116 ? -10.361 -13.110 -0.638 1.00 76.31 116 ASP A N 1
ATOM 964 C CA . ASP A 1 116 ? -10.461 -14.073 -1.740 1.00 76.31 116 ASP A CA 1
ATOM 965 C C . ASP A 1 116 ? -9.351 -13.866 -2.783 1.00 76.31 116 ASP A C 1
ATOM 967 O O . ASP A 1 116 ? -8.644 -14.805 -3.146 1.00 76.31 116 ASP A O 1
ATOM 971 N N . ALA A 1 117 ? -9.085 -12.614 -3.173 1.00 75.12 117 ALA A N 1
ATOM 972 C CA . ALA A 1 117 ? -7.990 -12.271 -4.079 1.00 75.12 117 ALA A CA 1
ATOM 973 C C . ALA A 1 117 ? -6.613 -12.719 -3.562 1.00 75.12 117 ALA A C 1
ATOM 975 O O . ALA A 1 117 ? -5.774 -13.156 -4.351 1.00 75.12 117 ALA A O 1
ATOM 976 N N . ILE A 1 118 ? -6.365 -12.600 -2.251 1.00 75.12 118 ILE A N 1
ATOM 977 C CA . ILE A 1 118 ? -5.099 -13.005 -1.620 1.00 75.12 118 ILE A CA 1
ATOM 978 C C . ILE A 1 118 ? -5.004 -14.522 -1.458 1.00 75.12 118 ILE A C 1
ATOM 980 O O . ILE A 1 118 ? -3.912 -15.079 -1.576 1.00 75.12 118 ILE A O 1
ATOM 984 N N . LEU A 1 119 ? -6.121 -15.185 -1.168 1.00 68.75 119 LEU A N 1
ATOM 985 C CA . LEU A 1 119 ? -6.173 -16.620 -0.896 1.00 68.75 119 LEU A CA 1
ATOM 986 C C . LEU A 1 119 ? -6.353 -17.474 -2.153 1.00 68.75 119 LEU A C 1
ATOM 988 O O . LEU A 1 119 ? -6.242 -18.697 -2.046 1.00 68.75 119 LEU A O 1
ATOM 992 N N . ALA A 1 120 ? -6.613 -16.854 -3.310 1.00 58.81 120 ALA A N 1
ATOM 993 C CA . ALA A 1 120 ? -6.907 -17.521 -4.570 1.00 58.81 120 ALA A CA 1
ATOM 994 C C . ALA A 1 120 ? -5.982 -18.727 -4.812 1.00 58.81 120 ALA A C 1
ATOM 996 O O . ALA A 1 120 ? -4.763 -18.636 -4.990 1.00 58.81 120 ALA A O 1
ATOM 997 N N . SER A 1 121 ? -6.608 -19.899 -4.761 1.00 52.66 121 SER A N 1
ATOM 998 C CA . SER A 1 121 ? -5.982 -21.178 -5.050 1.00 52.66 121 SER A CA 1
ATOM 999 C C . SER A 1 121 ? -5.992 -21.427 -6.556 1.00 52.66 121 SER A C 1
ATOM 1001 O O . SER A 1 121 ? -6.871 -20.961 -7.276 1.00 52.66 121 SER A O 1
ATOM 1003 N N . HIS A 1 122 ? -4.987 -22.159 -7.027 1.00 47.47 122 HIS A N 1
ATOM 1004 C CA . HIS A 1 122 ? -4.860 -22.610 -8.408 1.00 47.47 122 HIS A CA 1
ATOM 1005 C C . HIS A 1 122 ? -6.182 -23.174 -8.955 1.00 47.47 122 HIS A C 1
ATOM 1007 O O . HIS A 1 122 ? -6.820 -23.974 -8.263 1.00 47.47 122 HIS A O 1
ATOM 1013 N N . SER A 1 123 ? -6.558 -22.862 -10.204 1.00 44.31 123 SER A N 1
ATOM 1014 C CA . SER A 1 123 ? -7.848 -23.310 -10.779 1.00 44.31 123 SER A CA 1
ATOM 1015 C C . SER A 1 123 ? -8.000 -24.839 -10.913 1.00 44.31 123 SER A C 1
ATOM 1017 O O . SER A 1 123 ? -9.069 -25.337 -11.253 1.00 44.31 123 SER A O 1
ATOM 1019 N N . HIS A 1 124 ? -6.964 -25.617 -10.575 1.00 46.91 124 HIS A N 1
ATOM 1020 C CA . HIS A 1 124 ? -6.988 -27.083 -10.557 1.00 46.91 124 HIS A CA 1
ATOM 1021 C C . HIS A 1 124 ? -7.203 -27.717 -9.169 1.00 46.91 124 HIS A C 1
ATOM 1023 O O . HIS A 1 124 ? -6.992 -28.922 -9.015 1.00 46.91 124 HIS A O 1
ATOM 1029 N N . GLY A 1 125 ? -7.611 -26.948 -8.152 1.00 47.84 125 GLY A N 1
ATOM 1030 C CA . GLY A 1 125 ? -8.128 -27.501 -6.887 1.00 47.84 125 GLY A CA 1
ATOM 1031 C C . GLY A 1 125 ? -7.113 -28.279 -6.038 1.00 47.84 125 GLY A C 1
ATOM 1032 O O . GLY A 1 125 ? -7.492 -28.967 -5.092 1.00 47.84 125 GLY A O 1
ATOM 1033 N N . LYS A 1 126 ? -5.818 -28.186 -6.356 1.00 47.88 126 LYS A N 1
ATOM 1034 C CA . LYS A 1 126 ? -4.727 -28.736 -5.546 1.00 47.88 126 LYS A CA 1
ATOM 1035 C C . LYS A 1 126 ? -3.752 -27.611 -5.204 1.00 47.88 126 LYS A C 1
ATOM 1037 O O . LYS A 1 126 ? -3.251 -26.971 -6.131 1.00 47.88 126 LYS A O 1
ATOM 1042 N N . PRO A 1 127 ? -3.457 -27.359 -3.917 1.00 48.09 127 PRO A N 1
ATOM 1043 C CA . PRO A 1 127 ? -2.402 -26.426 -3.555 1.00 48.09 127 PRO A CA 1
ATOM 1044 C C . PRO A 1 127 ? -1.075 -26.964 -4.096 1.00 48.09 127 PRO A C 1
ATOM 1046 O O . PRO A 1 127 ? -0.713 -28.116 -3.845 1.00 48.09 127 PRO A O 1
ATOM 1049 N N . THR A 1 128 ? -0.348 -26.151 -4.860 1.00 49.34 128 THR A N 1
ATOM 1050 C CA . THR A 1 128 ? 1.036 -26.449 -5.232 1.00 49.34 128 THR A CA 1
ATOM 1051 C C . THR A 1 128 ? 1.816 -26.658 -3.936 1.00 49.34 128 THR A C 1
ATOM 1053 O O . THR A 1 128 ? 1.821 -25.778 -3.074 1.00 49.34 128 THR A O 1
ATOM 1056 N N . PHE A 1 129 ? 2.406 -27.847 -3.767 1.00 46.25 129 PHE A N 1
ATOM 1057 C CA . PHE A 1 129 ? 3.109 -28.273 -2.553 1.00 46.25 129 PHE A CA 1
ATOM 1058 C C . PHE A 1 129 ? 3.901 -27.116 -1.910 1.00 46.25 129 PHE A C 1
ATOM 1060 O O . PHE A 1 129 ? 4.773 -26.522 -2.541 1.00 46.25 129 PHE A O 1
ATOM 1067 N N . ASN A 1 130 ? 3.583 -26.808 -0.647 1.00 50.88 130 ASN A N 1
ATOM 1068 C CA . ASN A 1 130 ? 4.246 -25.817 0.215 1.00 50.88 130 ASN A CA 1
ATOM 1069 C C . ASN A 1 130 ? 4.154 -24.325 -0.180 1.00 50.88 130 ASN A C 1
ATOM 1071 O O . ASN A 1 130 ? 4.815 -23.507 0.461 1.00 50.88 130 ASN A O 1
ATOM 1075 N N . LEU A 1 131 ? 3.328 -23.924 -1.156 1.00 51.84 131 LEU A N 1
ATOM 1076 C CA . LEU A 1 131 ? 3.185 -22.514 -1.560 1.00 51.84 131 LEU A CA 1
ATOM 1077 C C . LEU A 1 131 ? 1.772 -21.998 -1.241 1.00 51.84 131 LEU A C 1
ATOM 1079 O O . LEU A 1 131 ? 0.791 -22.424 -1.839 1.00 51.84 131 LEU A O 1
ATOM 1083 N N . LYS A 1 132 ? 1.671 -21.105 -0.245 1.00 53.81 132 LYS A N 1
ATOM 1084 C CA . LYS A 1 132 ? 0.408 -20.765 0.439 1.00 53.81 132 LYS A CA 1
ATOM 1085 C C . LYS A 1 132 ? -0.495 -19.711 -0.229 1.00 53.81 132 LYS A C 1
ATOM 1087 O O . LYS A 1 132 ? -1.567 -19.488 0.314 1.00 53.81 132 LYS A O 1
ATOM 1092 N N . ALA A 1 133 ? -0.137 -19.084 -1.353 1.00 58.41 133 ALA A N 1
ATOM 1093 C CA . ALA A 1 133 ? -1.045 -18.167 -2.066 1.00 58.41 133 ALA A CA 1
ATOM 1094 C C . ALA A 1 133 ? -0.470 -17.704 -3.418 1.00 58.41 133 ALA A C 1
ATOM 1096 O O . ALA A 1 133 ? 0.678 -17.247 -3.484 1.00 58.41 133 ALA A O 1
ATOM 1097 N N . TYR A 1 134 ? -1.271 -17.779 -4.484 1.00 61.69 134 TYR A N 1
ATOM 1098 C CA . TYR A 1 134 ? -0.957 -17.201 -5.792 1.00 61.69 134 TYR A CA 1
ATOM 1099 C C . TYR A 1 134 ? -1.987 -16.125 -6.127 1.00 61.69 134 TYR A C 1
ATOM 1101 O O . TYR A 1 134 ? -3.184 -16.360 -6.049 1.00 61.69 134 TYR A O 1
ATOM 1109 N N . PHE A 1 135 ? -1.521 -14.960 -6.563 1.00 63.53 135 PHE A N 1
ATOM 1110 C CA . PHE A 1 135 ? -2.394 -13.965 -7.169 1.00 63.53 135 PHE A CA 1
ATOM 1111 C C . PHE A 1 135 ? -2.548 -14.327 -8.644 1.00 63.53 135 PHE A C 1
ATOM 1113 O O . PHE A 1 135 ? -1.555 -14.331 -9.370 1.00 63.53 135 PHE A O 1
ATOM 1120 N N . ASN A 1 136 ? -3.774 -14.618 -9.079 1.00 59.09 136 ASN A N 1
ATOM 1121 C CA . ASN A 1 136 ? -4.114 -14.859 -10.484 1.00 59.09 136 ASN A CA 1
ATOM 1122 C C . ASN A 1 136 ? -3.309 -16.009 -11.141 1.00 59.09 136 ASN A C 1
ATOM 1124 O O . ASN A 1 136 ? -2.244 -15.812 -11.731 1.00 59.09 136 ASN A O 1
ATOM 1128 N N . ASP A 1 137 ? -3.835 -17.224 -10.972 1.00 55.12 137 ASP A N 1
ATOM 1129 C CA . ASP A 1 137 ? -3.480 -18.498 -11.615 1.00 55.12 137 ASP A CA 1
ATOM 1130 C C . ASP A 1 137 ? -2.159 -18.537 -12.429 1.00 55.12 137 ASP A C 1
ATOM 1132 O O . ASP A 1 137 ? -2.176 -18.640 -13.655 1.00 55.12 137 ASP A O 1
ATOM 1136 N N . LYS A 1 138 ? -1.018 -18.555 -11.707 1.00 53.84 138 LYS A N 1
ATOM 1137 C CA . LYS A 1 138 ? 0.375 -18.894 -12.127 1.00 53.84 138 LYS A CA 1
ATOM 1138 C C . LYS A 1 138 ? 1.389 -17.749 -12.271 1.00 53.84 138 LYS A C 1
ATOM 1140 O O . LYS A 1 138 ? 2.580 -18.058 -12.242 1.00 53.84 138 LYS A O 1
ATOM 1145 N N . ASN A 1 139 ? 0.995 -16.475 -12.347 1.00 60.19 139 ASN A N 1
ATOM 1146 C CA . ASN A 1 139 ? 1.966 -15.408 -12.670 1.00 60.19 139 ASN A CA 1
ATOM 1147 C C . ASN A 1 139 ? 2.533 -14.665 -11.455 1.00 60.19 139 ASN A C 1
ATOM 1149 O O . ASN A 1 139 ? 3.675 -14.207 -11.508 1.00 60.19 139 ASN A O 1
ATOM 1153 N N . SER A 1 140 ? 1.791 -14.608 -10.345 1.00 68.44 140 SER A N 1
ATOM 1154 C CA . SER A 1 140 ? 2.203 -13.823 -9.180 1.00 68.44 140 SER A CA 1
ATOM 1155 C C . SER A 1 140 ? 2.076 -14.596 -7.885 1.00 68.44 140 SER A C 1
ATOM 1157 O O . SER A 1 140 ? 1.095 -15.291 -7.633 1.00 68.44 140 SER A O 1
ATOM 1159 N N . ARG A 1 141 ? 3.104 -14.487 -7.045 1.00 71.00 141 ARG A N 1
ATOM 1160 C CA . ARG A 1 141 ? 3.161 -15.146 -5.739 1.00 71.00 141 ARG A CA 1
ATOM 1161 C C . ARG A 1 141 ? 2.871 -14.128 -4.656 1.00 71.00 141 ARG A C 1
ATOM 1163 O O . ARG A 1 141 ? 3.445 -13.040 -4.672 1.00 71.00 141 ARG A O 1
ATOM 1170 N N . SER A 1 142 ? 2.030 -14.502 -3.699 1.00 71.81 142 SER A N 1
ATOM 1171 C CA . SER A 1 142 ? 1.933 -13.731 -2.468 1.00 71.81 142 SER A CA 1
ATOM 1172 C C . SER A 1 142 ? 3.197 -13.937 -1.645 1.00 71.81 142 SER A C 1
ATOM 1174 O O . SER A 1 142 ? 3.635 -15.068 -1.425 1.00 71.81 142 SER A O 1
ATOM 1176 N N . MET A 1 143 ? 3.821 -12.833 -1.239 1.00 72.12 143 MET A N 1
ATOM 1177 C CA . MET A 1 143 ? 5.027 -12.845 -0.423 1.00 72.12 143 MET A CA 1
ATOM 1178 C C . MET A 1 143 ? 4.685 -12.390 0.991 1.00 72.12 143 MET A C 1
ATOM 1180 O O . MET A 1 143 ? 4.245 -11.263 1.203 1.00 72.12 143 MET A O 1
ATOM 1184 N N . GLY A 1 144 ? 4.934 -13.264 1.966 1.00 74.56 144 GLY A N 1
ATOM 1185 C CA . GLY A 1 144 ? 4.718 -12.958 3.377 1.00 74.56 144 GLY A CA 1
ATOM 1186 C C . GLY A 1 144 ? 3.238 -12.901 3.755 1.00 74.56 144 GLY A C 1
ATOM 1187 O O . GLY A 1 144 ? 2.456 -13.769 3.375 1.00 74.56 144 GLY A O 1
ATOM 1188 N N . VAL A 1 145 ? 2.886 -11.902 4.563 1.00 75.69 145 VAL A N 1
ATOM 1189 C CA . VAL A 1 145 ? 1.537 -11.690 5.099 1.00 75.69 145 VAL A CA 1
ATOM 1190 C C . VAL A 1 145 ? 1.115 -10.240 4.880 1.00 75.69 145 VAL A C 1
ATOM 1192 O O . VAL A 1 145 ? 1.937 -9.327 4.971 1.00 75.69 145 VAL A O 1
ATOM 1195 N N . GLY A 1 146 ? -0.172 -10.024 4.603 1.00 75.94 146 GLY A N 1
ATOM 1196 C CA . GLY A 1 146 ? -0.745 -8.681 4.557 1.00 75.94 146 GLY A CA 1
ATOM 1197 C C . GLY A 1 146 ? -0.743 -8.043 5.947 1.00 75.94 146 GLY A C 1
ATOM 1198 O O . GLY A 1 146 ? -1.035 -8.707 6.940 1.00 75.94 146 GLY A O 1
ATOM 1199 N N . ILE A 1 147 ? -0.414 -6.753 6.022 1.00 81.62 147 ILE A N 1
ATOM 1200 C CA . ILE A 1 147 ? -0.419 -5.986 7.273 1.00 81.62 147 ILE A CA 1
ATOM 1201 C C . ILE A 1 147 ? -1.448 -4.869 7.138 1.00 81.62 147 ILE A C 1
ATOM 1203 O O . ILE A 1 147 ? -1.287 -3.977 6.307 1.00 81.62 147 ILE A O 1
ATOM 1207 N N . VAL A 1 148 ? -2.473 -4.889 7.988 1.00 84.69 148 VAL A N 1
ATOM 1208 C CA . VAL A 1 148 ? -3.409 -3.768 8.133 1.00 84.69 148 VAL A CA 1
ATOM 1209 C C . VAL A 1 148 ? 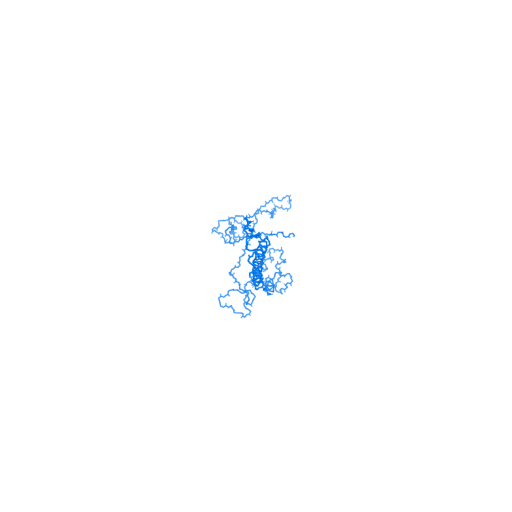-2.823 -2.780 9.137 1.00 84.69 148 VAL A C 1
ATOM 1211 O O . VAL A 1 148 ? -2.381 -3.168 10.219 1.00 84.69 148 VAL A O 1
ATOM 1214 N N . ARG A 1 149 ? -2.790 -1.497 8.769 1.00 84.31 149 ARG A N 1
ATOM 1215 C CA . ARG A 1 149 ? -2.368 -0.398 9.645 1.00 84.31 149 ARG A CA 1
ATOM 1216 C C . ARG A 1 149 ? -3.510 0.596 9.778 1.00 84.31 149 ARG A C 1
ATOM 1218 O O . ARG A 1 149 ? -4.190 0.880 8.797 1.00 84.31 149 ARG A O 1
ATOM 1225 N N . GLN A 1 150 ? -3.682 1.136 10.977 1.00 84.88 150 GLN A N 1
ATOM 1226 C CA . GLN A 1 150 ? -4.702 2.128 11.287 1.00 84.88 150 GLN A CA 1
ATOM 1227 C C . GLN A 1 150 ? -4.042 3.328 11.962 1.00 84.88 150 GLN A C 1
ATOM 1229 O O . GLN A 1 150 ? -3.184 3.160 12.826 1.00 84.88 150 GLN A O 1
ATOM 1234 N N . ILE A 1 151 ? -4.454 4.528 11.562 1.00 82.88 151 ILE A N 1
ATOM 1235 C CA . ILE A 1 151 ? -4.120 5.781 12.242 1.00 82.88 151 ILE A CA 1
ATOM 1236 C C . ILE A 1 151 ? -5.390 6.258 12.938 1.00 82.88 151 ILE A C 1
ATOM 1238 O O . ILE A 1 151 ? -6.492 6.118 12.399 1.00 82.88 151 ILE A O 1
ATOM 1242 N N . ARG A 1 152 ? -5.239 6.784 14.150 1.00 79.62 152 ARG A N 1
ATOM 1243 C CA . ARG A 1 152 ? -6.336 7.327 14.946 1.00 79.62 152 ARG A CA 1
ATOM 1244 C C . ARG A 1 152 ? -6.000 8.752 15.347 1.00 79.62 152 ARG A C 1
ATOM 1246 O O . ARG A 1 152 ? -4.845 9.065 15.616 1.00 79.62 152 ARG A O 1
ATOM 1253 N N . SER A 1 153 ? -7.016 9.596 15.392 1.00 77.81 153 SER A N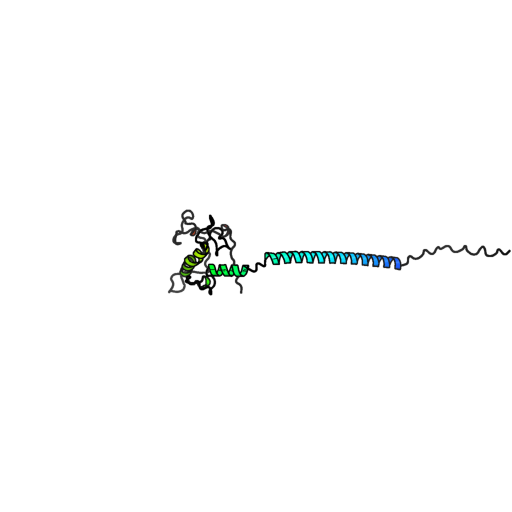 1
ATOM 1254 C CA . SER A 1 153 ? -6.937 10.914 16.007 1.00 77.81 153 SER A CA 1
ATOM 1255 C C . SER A 1 153 ? -7.306 10.811 17.483 1.00 77.81 153 SER A C 1
ATOM 1257 O O . SER A 1 153 ? -8.143 9.982 17.861 1.00 77.81 153 SER A O 1
ATOM 1259 N N . LEU A 1 154 ? -6.724 11.673 18.316 1.00 73.75 154 LEU A N 1
ATOM 1260 C CA . LEU A 1 154 ? -7.213 11.861 19.677 1.00 73.75 154 LEU A CA 1
ATOM 1261 C C . LEU A 1 154 ? -8.684 12.270 19.618 1.00 73.75 154 LEU A C 1
ATOM 1263 O O . LEU A 1 154 ? -9.053 13.199 18.897 1.00 73.75 154 LEU A O 1
ATOM 1267 N N . ASN A 1 155 ? -9.519 11.603 20.415 1.00 63.31 155 ASN A N 1
ATOM 1268 C CA . ASN A 1 155 ? -10.873 12.070 20.689 1.00 63.31 155 ASN A CA 1
ATOM 1269 C C . ASN A 1 155 ? -10.782 13.318 21.572 1.00 63.31 155 ASN A C 1
ATOM 1271 O O . ASN A 1 155 ? -11.043 13.286 22.775 1.00 63.31 155 ASN A O 1
ATOM 1275 N N . LEU A 1 156 ? -10.403 14.441 20.967 1.00 57.66 156 LEU A N 1
ATOM 1276 C CA . LEU A 1 156 ? -10.652 15.749 21.537 1.00 57.66 156 LEU A CA 1
ATOM 1277 C C . LEU A 1 156 ? -12.140 16.004 21.360 1.00 57.66 156 LEU A C 1
ATOM 1279 O O . LEU A 1 156 ? -12.573 16.647 20.408 1.00 57.66 156 LEU A O 1
ATOM 1283 N N . TYR A 1 157 ? -12.926 15.442 22.273 1.00 57.94 157 TYR A N 1
ATOM 1284 C CA . TYR A 1 157 ? -14.323 15.787 22.440 1.00 57.94 157 TYR A CA 1
ATOM 1285 C C . TYR A 1 157 ? -14.402 17.261 22.836 1.00 57.94 157 TYR A C 1
ATOM 1287 O O . TYR A 1 157 ? -14.480 17.615 24.015 1.00 57.94 157 TYR A O 1
ATOM 1295 N N . LYS A 1 158 ? -14.342 18.152 21.847 1.00 60.75 158 LYS A N 1
ATOM 1296 C CA . LYS A 1 158 ? -14.615 19.561 22.074 1.00 60.75 158 LYS A CA 1
ATOM 1297 C C . LYS A 1 158 ? -16.122 19.687 22.231 1.00 60.75 158 LYS A C 1
ATOM 1299 O O . LYS A 1 158 ? -16.893 19.118 21.452 1.00 60.75 158 LYS A O 1
ATOM 1304 N N . LYS A 1 159 ? -16.547 20.429 23.253 1.00 57.59 159 LYS A N 1
ATOM 1305 C CA . LYS A 1 159 ? -17.946 20.824 23.393 1.00 57.59 159 LYS A CA 1
ATOM 1306 C C . LYS A 1 159 ? -18.310 21.601 22.130 1.00 57.59 159 LYS A C 1
ATOM 1308 O O . LYS A 1 159 ? -17.691 22.629 21.853 1.00 57.59 159 LYS A O 1
ATOM 1313 N N . CYS A 1 160 ? -19.235 21.072 21.336 1.00 63.00 160 CYS A N 1
ATOM 1314 C CA . CYS A 1 160 ? -19.690 21.772 20.147 1.00 63.00 160 CYS A CA 1
ATOM 1315 C C . CYS A 1 160 ? -20.278 23.124 20.562 1.00 63.00 160 CYS A C 1
ATOM 1317 O O . CYS A 1 160 ? -20.971 23.222 21.575 1.00 63.00 160 CYS A O 1
ATOM 1319 N N . GLU A 1 161 ? -20.058 24.162 19.759 1.00 67.25 161 GLU A N 1
ATOM 1320 C CA . GLU A 1 161 ? -20.784 25.429 19.926 1.00 67.25 161 GLU A CA 1
ATOM 1321 C C . GLU A 1 161 ? -22.281 25.270 19.590 1.00 67.25 161 GLU A C 1
ATOM 1323 O O . GLU A 1 161 ? -23.118 26.066 20.013 1.00 67.25 161 GLU A O 1
ATOM 1328 N N . SER A 1 162 ? -22.639 24.195 18.879 1.00 70.06 162 SER A N 1
ATOM 1329 C CA . SER A 1 162 ? -24.021 23.815 18.593 1.00 70.06 162 SER A CA 1
ATOM 1330 C C . SER A 1 162 ? -24.693 23.137 19.789 1.00 70.06 162 SER A C 1
ATOM 1332 O O . SER A 1 162 ? -24.171 22.176 20.348 1.00 70.06 162 SER A O 1
ATOM 1334 N N . LYS A 1 163 ? -25.916 23.570 20.118 1.00 67.31 163 LYS A N 1
ATOM 1335 C CA . LYS A 1 163 ? -26.760 22.966 21.168 1.00 67.31 163 LYS A CA 1
ATOM 1336 C C . LYS A 1 163 ? -27.276 21.559 20.826 1.00 67.31 163 LYS A C 1
ATOM 1338 O O . LYS A 1 163 ? -27.755 20.872 21.720 1.00 67.31 163 LYS A O 1
ATOM 1343 N N . ASN A 1 164 ? -27.187 21.140 19.561 1.00 75.00 164 ASN A N 1
ATOM 1344 C CA . ASN A 1 164 ? -27.750 19.870 19.083 1.00 75.00 164 ASN A CA 1
ATOM 1345 C C . ASN A 1 164 ? -26.752 18.706 19.111 1.00 75.00 164 ASN A C 1
ATOM 1347 O O . ASN A 1 164 ? -27.150 17.558 18.937 1.00 75.00 164 ASN A O 1
ATOM 1351 N N . PHE A 1 165 ? -25.467 18.989 19.324 1.00 68.44 165 PHE A N 1
ATOM 1352 C CA . PHE A 1 165 ? -24.422 17.976 19.375 1.00 68.44 165 PHE A CA 1
ATOM 1353 C C . PHE A 1 165 ? -23.641 18.133 20.672 1.00 68.44 165 PHE A C 1
ATOM 1355 O O . PHE A 1 165 ? -23.129 19.204 20.981 1.00 68.44 165 PHE A O 1
ATOM 1362 N N . THR A 1 166 ? -23.551 17.061 21.453 1.00 64.75 166 THR A N 1
ATOM 1363 C CA . THR A 1 166 ? -22.832 17.083 22.733 1.00 64.75 166 THR A CA 1
ATOM 1364 C C . THR A 1 166 ? -21.316 17.091 22.521 1.00 64.75 166 THR A C 1
ATOM 1366 O O . THR A 1 166 ? -20.584 17.677 23.318 1.00 64.75 166 THR A O 1
ATOM 1369 N N . TYR A 1 167 ? -20.853 16.493 21.419 1.00 63.41 167 TYR A N 1
ATOM 1370 C CA . TYR A 1 167 ? -19.444 16.257 21.144 1.00 63.41 167 TYR A CA 1
ATOM 1371 C C . TYR A 1 167 ? -19.119 16.426 19.663 1.00 63.41 167 TYR A C 1
ATOM 1373 O O . TYR A 1 167 ? -19.823 15.899 18.802 1.00 63.41 167 TYR A O 1
ATOM 1381 N N . CYS A 1 168 ? -18.038 17.150 19.386 1.00 63.84 168 CYS A N 1
ATOM 1382 C CA . CYS A 1 168 ? -17.509 17.357 18.046 1.00 63.84 168 CYS A CA 1
ATOM 1383 C C . CYS A 1 168 ? -16.147 16.670 17.949 1.00 63.84 168 CYS A C 1
ATOM 1385 O O . CYS A 1 168 ? -15.336 16.785 18.868 1.00 63.84 168 CYS A O 1
ATOM 1387 N N . ILE A 1 169 ? -15.916 15.965 16.842 1.00 64.12 169 ILE A N 1
ATOM 1388 C CA . ILE A 1 169 ? -14.615 15.383 16.508 1.00 64.12 169 ILE A CA 1
ATOM 1389 C C . ILE A 1 169 ? -13.889 16.401 15.637 1.00 64.12 169 ILE A C 1
ATOM 1391 O O . ILE A 1 169 ? -14.389 16.782 14.579 1.00 64.12 169 ILE A O 1
ATOM 1395 N N . ASP A 1 170 ? -12.726 16.851 16.092 1.00 62.75 170 ASP A N 1
ATOM 1396 C CA . ASP A 1 170 ? -11.831 17.649 15.266 1.00 62.75 170 ASP A CA 1
ATOM 1397 C C . ASP A 1 170 ? -11.024 16.705 14.364 1.00 62.75 170 ASP A C 1
ATOM 1399 O O . ASP A 1 170 ? -10.235 15.898 14.848 1.00 62.75 170 ASP A O 1
ATOM 1403 N N . LEU A 1 171 ? -11.246 16.765 13.049 1.00 57.09 171 LEU A N 1
ATOM 1404 C CA . LEU A 1 171 ? -10.509 15.946 12.077 1.00 57.09 171 LEU A CA 1
ATOM 1405 C C . LEU A 1 171 ? -9.062 16.428 11.883 1.00 57.09 171 LEU A C 1
ATOM 1407 O O . LEU A 1 171 ? -8.251 15.682 11.341 1.00 57.09 171 LEU A O 1
ATOM 1411 N N . ASN A 1 172 ? -8.732 17.632 12.366 1.00 58.06 172 ASN A N 1
ATOM 1412 C CA . ASN A 1 172 ? -7.360 18.129 12.467 1.00 58.06 172 ASN A CA 1
ATOM 1413 C C . ASN A 1 172 ? -6.710 17.755 13.809 1.00 58.06 172 ASN A C 1
ATOM 1415 O O . ASN A 1 172 ? -5.615 18.234 14.119 1.00 58.06 172 ASN A O 1
ATOM 1419 N N . ALA A 1 173 ? -7.380 16.939 14.634 1.00 59.75 173 ALA A N 1
ATOM 1420 C CA . ALA A 1 173 ? -6.832 16.506 15.905 1.00 59.75 173 ALA A CA 1
ATOM 1421 C C . ALA A 1 173 ? -5.520 15.742 15.704 1.00 59.75 173 ALA A C 1
ATOM 1423 O O . ALA A 1 173 ? -5.346 14.960 14.767 1.00 59.75 173 ALA A O 1
ATOM 1424 N N . LEU A 1 174 ? -4.605 15.982 16.641 1.00 70.50 174 LEU A N 1
ATOM 1425 C CA . LEU A 1 174 ? -3.324 15.299 16.725 1.00 70.50 174 LEU A CA 1
ATOM 1426 C C . LEU A 1 174 ? -3.530 13.777 16.710 1.00 70.50 174 LEU A C 1
ATOM 1428 O O . LEU A 1 174 ? -4.517 13.257 17.240 1.00 70.50 174 LEU A O 1
ATOM 1432 N N . GLU A 1 175 ? -2.573 13.075 16.108 1.00 79.44 175 GLU A N 1
ATOM 1433 C CA . GLU A 1 175 ? -2.497 11.616 16.143 1.00 79.44 175 GLU A CA 1
ATOM 1434 C C . GLU A 1 175 ? -2.563 11.119 17.593 1.00 79.44 175 GLU A C 1
ATOM 1436 O O . GLU A 1 175 ? -1.888 11.649 18.479 1.00 79.44 175 GLU A O 1
ATOM 1441 N N . ASP A 1 176 ? -3.381 10.099 17.836 1.00 82.94 176 ASP A N 1
ATOM 1442 C CA . ASP A 1 176 ? -3.459 9.445 19.134 1.00 82.94 176 ASP A CA 1
ATOM 1443 C C . ASP A 1 176 ? -2.216 8.588 19.368 1.00 82.94 176 ASP A C 1
ATOM 1445 O O . ASP A 1 176 ? -2.070 7.498 18.816 1.00 82.94 176 ASP A O 1
ATOM 1449 N N . THR A 1 177 ? -1.312 9.102 20.203 1.00 85.25 177 THR A N 1
ATOM 1450 C CA . THR A 1 177 ? -0.071 8.420 20.586 1.00 85.25 177 THR A CA 1
ATOM 1451 C C . THR A 1 177 ? -0.197 7.635 21.893 1.00 85.25 177 THR A C 1
ATOM 1453 O O . THR A 1 177 ? 0.824 7.317 22.513 1.00 85.25 177 THR A O 1
ATOM 1456 N N . THR A 1 178 ? -1.420 7.375 22.368 1.00 88.50 178 THR A N 1
ATOM 1457 C CA . THR A 1 178 ? -1.656 6.579 23.581 1.00 88.50 178 THR A CA 1
ATOM 1458 C C . THR A 1 178 ? -1.058 5.183 23.415 1.00 88.50 178 THR A C 1
ATOM 1460 O O . THR A 1 178 ? -1.267 4.527 22.401 1.00 88.50 178 THR A O 1
ATOM 1463 N N . SER A 1 179 ? -0.290 4.720 24.405 1.00 88.81 179 SER A N 1
ATOM 1464 C CA . SER A 1 179 ? 0.576 3.539 24.274 1.00 88.81 179 SER A CA 1
ATOM 1465 C C . SER A 1 179 ? -0.164 2.253 23.907 1.00 88.81 179 SER A C 1
ATOM 1467 O O . SER A 1 179 ? 0.327 1.488 23.075 1.00 88.81 179 SER A O 1
ATOM 1469 N N . ALA A 1 180 ? -1.310 1.989 24.533 1.00 92.06 180 ALA A N 1
ATOM 1470 C CA . ALA A 1 180 ? -2.143 0.840 24.217 1.00 92.06 180 ALA A CA 1
ATOM 1471 C C . ALA A 1 180 ? -3.580 1.001 24.725 1.00 92.06 180 ALA A C 1
ATOM 1473 O O . ALA A 1 180 ? -3.833 1.705 25.706 1.00 92.06 180 ALA A O 1
ATOM 1474 N N . TYR A 1 181 ? -4.496 0.289 24.074 1.00 92.19 181 TYR A N 1
ATOM 1475 C CA . TYR A 1 181 ? -5.893 0.164 24.476 1.00 92.19 181 TYR A CA 1
ATOM 1476 C C . TYR A 1 181 ? -6.289 -1.298 24.685 1.00 92.19 181 TYR A C 1
ATOM 1478 O O . TYR A 1 181 ? -5.668 -2.209 24.136 1.00 92.19 181 TYR A O 1
ATOM 1486 N N . SER A 1 182 ? -7.352 -1.510 25.456 1.00 93.25 182 SER A N 1
ATOM 1487 C CA . SER A 1 182 ? -8.078 -2.773 25.484 1.00 93.25 182 SER A CA 1
ATOM 1488 C C . SER A 1 182 ? -8.800 -3.013 24.160 1.00 93.25 182 SER A C 1
ATOM 1490 O O . SER A 1 182 ? -8.998 -2.094 23.353 1.00 93.25 182 SER A O 1
ATOM 1492 N N . ASN A 1 183 ? -9.251 -4.253 23.967 1.00 90.38 183 ASN A N 1
ATOM 1493 C CA . ASN A 1 183 ? -10.072 -4.622 22.822 1.00 90.38 183 ASN A CA 1
ATOM 1494 C C . ASN A 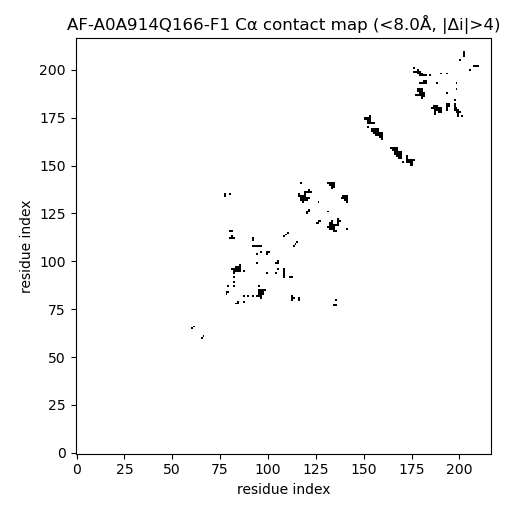1 183 ? -11.258 -3.658 22.665 1.00 90.38 183 ASN A C 1
ATOM 1496 O O . ASN A 1 183 ? -11.854 -3.227 23.651 1.00 90.38 183 ASN A O 1
ATOM 1500 N N . GLY A 1 184 ? -11.552 -3.279 21.420 1.00 87.12 184 GLY A N 1
ATOM 1501 C CA . GLY A 1 184 ? -12.594 -2.295 21.110 1.00 87.12 184 GLY A CA 1
ATOM 1502 C C . GLY A 1 184 ? -12.208 -0.825 21.320 1.00 87.12 184 GLY A C 1
ATOM 1503 O O . GLY A 1 184 ? -13.048 0.039 21.091 1.00 87.12 184 GLY A O 1
ATOM 1504 N N . TRP A 1 185 ? -10.956 -0.516 21.684 1.00 86.25 185 TRP A N 1
ATOM 1505 C CA . TRP A 1 185 ? -10.486 0.855 21.953 1.00 86.25 185 TRP A CA 1
ATOM 1506 C C . TRP A 1 185 ? -11.156 1.527 23.164 1.00 86.25 185 TRP A C 1
ATOM 1508 O O . TRP A 1 185 ? -11.256 2.752 23.215 1.00 86.25 185 TRP A O 1
ATOM 1518 N N . GLU A 1 186 ? -11.620 0.732 24.131 1.00 84.12 186 GLU A N 1
ATOM 1519 C CA . GLU A 1 186 ? -12.434 1.219 25.251 1.00 84.12 186 GLU A CA 1
ATOM 1520 C C . GLU A 1 186 ? -11.597 1.853 26.367 1.00 84.12 186 GLU A C 1
ATOM 1522 O O . GLU A 1 186 ? -11.828 3.002 26.740 1.00 84.12 186 GLU A O 1
ATOM 1527 N N . ASN A 1 187 ? -10.609 1.122 26.891 1.00 88.38 187 ASN A N 1
ATOM 1528 C CA . ASN A 1 187 ? -9.846 1.526 28.071 1.00 88.38 187 ASN A CA 1
ATOM 1529 C C . ASN A 1 187 ? -8.349 1.577 27.775 1.00 88.38 187 ASN A C 1
ATOM 1531 O O . ASN A 1 187 ? -7.824 0.734 27.051 1.00 88.38 187 ASN A O 1
ATOM 1535 N N . VAL A 1 188 ? -7.649 2.547 28.363 1.00 90.00 188 VAL A N 1
ATOM 1536 C CA . VAL A 1 188 ? -6.184 2.604 28.304 1.00 90.00 188 VAL A CA 1
ATOM 1537 C C . VAL A 1 188 ? -5.624 1.553 29.253 1.00 90.00 188 VAL A C 1
ATOM 1539 O O . VAL A 1 188 ? -5.947 1.555 30.440 1.00 90.00 188 VAL A O 1
ATOM 1542 N N . ILE A 1 189 ? -4.785 0.665 28.727 1.00 92.94 189 ILE A N 1
ATOM 1543 C CA . ILE A 1 189 ? -4.170 -0.428 29.488 1.00 92.94 189 ILE A CA 1
ATOM 1544 C C . ILE A 1 189 ? -2.659 -0.453 29.268 1.00 92.94 189 ILE A C 1
ATOM 1546 O O . ILE A 1 189 ? -2.117 0.257 28.415 1.00 92.94 189 ILE A O 1
ATOM 1550 N N . ASN A 1 190 ? -1.963 -1.284 30.039 1.00 91.12 190 ASN A N 1
ATOM 1551 C CA . ASN A 1 190 ? -0.539 -1.494 29.836 1.00 91.12 190 ASN A CA 1
ATOM 1552 C C . ASN A 1 190 ? -0.285 -2.244 28.516 1.00 91.12 190 ASN A C 1
ATOM 1554 O O . ASN A 1 190 ? -0.986 -3.197 28.177 1.00 91.12 190 ASN A O 1
ATOM 1558 N N . SER A 1 191 ? 0.751 -1.851 27.773 1.00 88.38 191 SER A N 1
ATOM 1559 C CA . SER A 1 191 ? 1.089 -2.454 26.477 1.00 88.38 191 SER A CA 1
ATOM 1560 C C . SER A 1 191 ? 1.465 -3.936 26.567 1.00 88.38 191 SER A C 1
ATOM 1562 O O . SER A 1 191 ? 1.385 -4.630 25.561 1.00 88.38 191 SER A O 1
ATOM 1564 N N . SER A 1 192 ? 1.863 -4.432 27.743 1.00 89.94 192 SER A N 1
ATOM 1565 C CA . SER A 1 192 ? 2.117 -5.862 27.979 1.00 89.94 192 SER A CA 1
ATOM 1566 C C . SER A 1 192 ? 0.849 -6.718 28.009 1.00 89.94 192 SER A C 1
ATOM 1568 O O . SER A 1 192 ? 0.933 -7.928 27.832 1.00 89.94 192 SER A O 1
ATOM 1570 N N . GLU A 1 193 ? -0.304 -6.101 28.264 1.00 90.06 193 GLU A N 1
ATOM 1571 C CA . GLU A 1 193 ? -1.607 -6.765 28.402 1.00 90.06 193 GLU A CA 1
ATOM 1572 C C . GLU A 1 193 ? -2.482 -6.579 27.155 1.00 90.06 193 GLU A C 1
ATOM 1574 O O . GLU A 1 193 ? -3.497 -7.252 26.997 1.00 90.06 193 GLU A O 1
ATOM 1579 N N . ALA A 1 194 ? -2.091 -5.667 26.262 1.00 90.88 194 ALA A N 1
ATOM 1580 C CA . ALA A 1 194 ? -2.821 -5.359 25.047 1.00 90.88 194 ALA A CA 1
ATOM 1581 C C . ALA A 1 194 ? -2.504 -6.336 23.912 1.00 90.88 194 ALA A C 1
ATOM 1583 O O . ALA A 1 194 ? -1.360 -6.743 23.695 1.00 90.88 194 ALA A O 1
ATOM 1584 N N . GLU A 1 195 ? -3.520 -6.649 23.114 1.00 90.88 195 GLU A N 1
ATOM 1585 C CA . GLU A 1 195 ? -3.324 -7.346 21.850 1.00 90.88 195 GLU A CA 1
ATOM 1586 C C . GLU A 1 195 ? -2.523 -6.481 20.862 1.00 90.88 195 GLU A C 1
ATOM 1588 O O . GLU A 1 195 ? -2.631 -5.254 20.832 1.00 90.88 195 GLU A O 1
ATOM 1593 N N . TYR A 1 196 ? -1.751 -7.131 19.983 1.00 88.25 196 TYR A N 1
ATOM 1594 C CA . TYR A 1 196 ? -0.833 -6.464 19.049 1.00 88.25 196 TYR A CA 1
ATOM 1595 C C . TYR A 1 196 ? -1.494 -5.367 18.194 1.00 88.25 196 TYR A C 1
ATOM 1597 O O . TYR A 1 196 ? -0.833 -4.386 17.850 1.00 88.25 196 TYR A O 1
ATOM 1605 N N . ALA A 1 197 ? -2.773 -5.535 17.842 1.00 88.50 197 ALA A N 1
ATOM 1606 C CA . ALA A 1 197 ? -3.542 -4.588 17.033 1.00 88.50 197 ALA A CA 1
ATOM 1607 C C . ALA A 1 197 ? -3.868 -3.272 17.765 1.00 88.50 197 ALA A C 1
ATOM 1609 O O . ALA A 1 197 ? -4.121 -2.265 17.107 1.00 88.50 197 ALA A O 1
ATOM 1610 N N . TYR A 1 198 ? -3.821 -3.266 19.100 1.00 91.00 198 TYR A N 1
ATOM 1611 C CA . TYR A 1 198 ? -4.202 -2.130 19.943 1.00 91.00 198 TYR A CA 1
ATOM 1612 C C . TYR A 1 198 ? -3.003 -1.413 20.576 1.00 91.00 198 TYR A C 1
ATOM 1614 O O . TYR A 1 198 ? -3.187 -0.489 21.367 1.00 91.00 198 TYR A O 1
ATOM 1622 N N . ILE A 1 199 ? -1.776 -1.817 20.232 1.00 91.19 199 ILE A N 1
ATOM 1623 C CA . ILE A 1 199 ? -0.538 -1.188 20.703 1.00 91.19 199 ILE A CA 1
ATOM 1624 C C . ILE A 1 199 ? -0.087 -0.134 19.694 1.00 91.19 199 ILE A C 1
ATOM 1626 O O . ILE A 1 199 ? 0.161 -0.437 18.521 1.00 91.19 199 ILE A O 1
ATOM 1630 N N . TYR A 1 200 ? 0.100 1.094 20.167 1.00 89.44 200 TYR A N 1
ATOM 1631 C CA . TYR A 1 200 ? 0.623 2.176 19.348 1.00 89.44 200 TYR A CA 1
ATOM 1632 C C . TYR A 1 200 ? 2.110 1.978 19.033 1.00 89.44 200 TYR A C 1
ATOM 1634 O O . 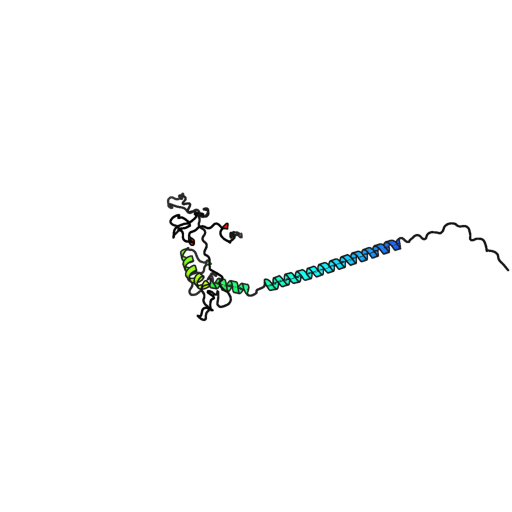TYR A 1 200 ? 2.926 1.657 19.901 1.00 89.44 200 TYR A O 1
ATOM 1642 N N . ARG A 1 201 ? 2.488 2.218 17.773 1.00 87.69 201 ARG A N 1
ATOM 1643 C CA . ARG A 1 201 ? 3.886 2.200 17.331 1.00 87.69 201 ARG A CA 1
ATOM 1644 C C . ARG A 1 201 ? 4.228 3.471 16.589 1.00 87.69 201 ARG A C 1
ATOM 1646 O O . ARG A 1 201 ? 3.620 3.798 15.577 1.00 87.69 201 ARG A O 1
ATOM 1653 N N . ARG A 1 202 ? 5.291 4.126 17.052 1.00 81.38 202 ARG A N 1
ATOM 1654 C CA . ARG A 1 202 ? 5.851 5.292 16.371 1.00 81.38 202 ARG A CA 1
ATOM 1655 C C . ARG A 1 202 ? 6.404 4.894 15.000 1.00 81.38 202 ARG A C 1
ATOM 1657 O O . ARG A 1 202 ? 6.947 3.793 14.877 1.00 81.38 202 ARG A O 1
ATOM 1664 N N . PRO A 1 203 ? 6.420 5.819 14.024 1.00 76.94 203 PRO A N 1
ATOM 1665 C CA . PRO A 1 203 ? 7.004 5.581 12.707 1.00 76.94 203 PRO A CA 1
ATOM 1666 C C . PRO A 1 203 ? 8.436 5.037 12.760 1.00 76.94 203 PRO A C 1
ATOM 1668 O O . PRO A 1 203 ? 8.749 4.113 12.033 1.00 76.94 203 PRO A O 1
ATOM 1671 N N . LYS A 1 204 ? 9.288 5.512 13.686 1.00 73.25 204 LYS A N 1
ATOM 1672 C CA . LYS A 1 204 ? 10.665 4.997 13.861 1.00 73.25 204 LYS A CA 1
ATOM 1673 C C . LYS A 1 204 ? 10.743 3.518 14.265 1.00 73.25 204 LYS A C 1
ATOM 1675 O O . LYS A 1 204 ? 11.763 2.885 14.033 1.00 73.25 204 LYS A O 1
ATOM 1680 N N . GLY A 1 205 ? 9.702 2.991 14.909 1.00 69.19 205 GLY A N 1
ATOM 1681 C CA . GLY A 1 205 ? 9.600 1.576 15.280 1.00 69.19 205 GLY A CA 1
ATOM 1682 C C . GLY A 1 205 ? 8.996 0.706 14.176 1.00 69.19 205 GLY A C 1
ATOM 1683 O O . GLY A 1 205 ? 8.854 -0.500 14.359 1.00 69.19 205 GLY A O 1
ATOM 1684 N N . LEU A 1 206 ? 8.616 1.307 13.046 1.00 78.50 206 LEU A N 1
ATOM 1685 C CA . LEU A 1 206 ? 8.117 0.627 11.862 1.00 78.50 206 LEU A CA 1
ATOM 1686 C C . LEU A 1 206 ? 9.125 0.849 10.730 1.00 78.50 206 LEU A C 1
ATOM 1688 O O . LEU A 1 206 ? 9.530 1.971 10.455 1.00 78.50 206 LEU A O 1
ATOM 1692 N N . ASN A 1 207 ? 9.495 -0.206 10.008 1.00 76.94 207 ASN A N 1
ATOM 1693 C CA . ASN A 1 207 ? 10.326 -0.073 8.807 1.00 76.94 207 ASN A CA 1
ATOM 1694 C C . ASN A 1 207 ? 9.478 0.463 7.633 1.00 76.94 207 ASN A C 1
ATOM 1696 O O . ASN A 1 207 ? 9.207 -0.257 6.676 1.00 76.94 207 ASN A O 1
ATOM 1700 N N . GLY A 1 208 ? 8.965 1.692 7.737 1.00 68.56 208 GLY A N 1
ATOM 1701 C CA . GLY A 1 208 ? 8.155 2.344 6.708 1.00 68.56 208 GLY A CA 1
ATOM 1702 C C . GLY A 1 208 ? 8.301 3.864 6.743 1.00 68.56 208 GLY A C 1
ATOM 1703 O O . GLY A 1 208 ? 8.431 4.455 7.810 1.00 68.56 208 GLY A O 1
ATOM 1704 N N . MET A 1 209 ? 8.282 4.493 5.568 1.00 69.50 209 MET A N 1
ATOM 1705 C CA . MET A 1 209 ? 8.348 5.949 5.421 1.00 69.50 209 MET A CA 1
ATOM 1706 C C . MET A 1 209 ? 6.937 6.554 5.473 1.00 69.50 209 MET A C 1
ATOM 1708 O O . MET A 1 209 ? 5.976 5.903 5.058 1.00 69.50 209 MET A O 1
ATOM 1712 N N . HIS A 1 210 ? 6.791 7.782 5.982 1.00 64.06 210 HIS A N 1
ATOM 1713 C CA . HIS A 1 210 ? 5.512 8.492 5.896 1.00 64.06 210 HIS A CA 1
ATOM 1714 C C . HIS A 1 210 ? 5.131 8.694 4.427 1.00 64.06 210 HIS A C 1
ATOM 1716 O O . HIS A 1 210 ? 5.894 9.261 3.648 1.00 64.06 210 HIS A O 1
ATOM 1722 N N . SER A 1 211 ? 3.932 8.242 4.060 1.00 58.09 211 SER A N 1
ATOM 1723 C CA . SER A 1 211 ? 3.325 8.576 2.777 1.00 58.09 211 SER A CA 1
ATOM 1724 C C . SER A 1 211 ? 2.791 10.002 2.868 1.00 58.09 211 SER A C 1
ATOM 1726 O O . SER A 1 211 ? 1.652 10.209 3.281 1.00 58.09 211 SER A O 1
ATOM 1728 N N . HIS A 1 212 ? 3.610 10.996 2.523 1.00 45.34 212 HIS A N 1
ATOM 1729 C CA . HIS A 1 212 ? 3.091 12.338 2.279 1.00 45.34 212 HIS A CA 1
ATOM 1730 C C . HIS A 1 212 ? 2.170 12.276 1.060 1.00 45.34 212 HIS A C 1
ATOM 1732 O O . HIS A 1 212 ? 2.592 11.898 -0.031 1.00 45.34 212 HIS A O 1
ATOM 1738 N N . ARG A 1 213 ? 0.897 12.628 1.255 1.00 40.78 213 ARG A N 1
ATOM 1739 C CA . ARG A 1 213 ? -0.010 12.939 0.154 1.00 40.78 213 ARG A CA 1
ATOM 1740 C C . ARG A 1 213 ? 0.539 14.215 -0.478 1.00 40.78 213 ARG A C 1
ATOM 1742 O O . ARG A 1 213 ? 0.425 15.281 0.114 1.00 40.78 213 ARG A O 1
ATOM 1749 N N . THR A 1 214 ? 1.204 14.103 -1.622 1.00 35.94 214 THR A N 1
ATOM 1750 C CA . THR A 1 214 ? 1.381 15.263 -2.493 1.00 35.94 214 THR A CA 1
ATOM 1751 C C . THR A 1 214 ? -0.015 15.614 -2.976 1.00 35.94 214 THR A C 1
ATOM 1753 O O . THR A 1 214 ? -0.608 14.855 -3.745 1.00 35.94 214 THR A O 1
ATOM 1756 N N . GLU A 1 215 ? -0.579 16.692 -2.442 1.00 32.09 215 GLU A N 1
ATOM 1757 C CA . GLU A 1 215 ? -1.683 17.389 -3.088 1.00 32.09 215 GLU A CA 1
ATOM 1758 C C . GLU A 1 215 ? -1.172 17.796 -4.471 1.00 32.09 215 GLU A C 1
ATOM 1760 O O . GLU A 1 215 ? -0.318 18.665 -4.617 1.00 32.09 215 GLU A O 1
ATOM 1765 N N . SER A 1 216 ? -1.572 17.025 -5.477 1.00 34.53 216 SER A N 1
ATOM 1766 C CA . SER A 1 216 ? -1.505 17.442 -6.864 1.00 34.53 216 SER A CA 1
ATOM 1767 C C . SER A 1 216 ? -2.687 18.380 -7.081 1.00 34.53 216 SER A C 1
ATOM 1769 O O . SER A 1 216 ? -3.817 17.897 -7.207 1.00 34.53 216 SER A O 1
ATOM 1771 N N . ASP A 1 217 ? -2.412 19.680 -7.042 1.00 34.56 217 ASP A N 1
ATOM 1772 C CA . ASP A 1 217 ? -3.213 20.681 -7.753 1.00 34.56 217 ASP A CA 1
ATOM 1773 C C . ASP A 1 217 ? -3.108 20.460 -9.272 1.00 34.56 217 ASP A C 1
ATOM 1775 O O . ASP A 1 217 ? -1.999 20.104 -9.749 1.00 34.56 217 ASP A O 1
#

Mean predicted aligned error: 17.16 Å

Foldseek 3Di:
DDDDPPDDPPDDPDDPPPPPPPVVVVVVVVVVVVVVVVVVVVVVVVVVVVVVVVVVVVCVCCCVVVPPVCVVVVVVLLCLQLQQDQPNPPVPQPGRPVPDDDPVSVVSSCVPRVVCQFQPAAPVPDHDPPQRGARDHPDGGDDDDDDDDDWDFPQPQDQDPDPVDRGDGDPPGDIPQQQFAAPPNDGRDDPVPHDPRGGDDDPVRDPDDDPPPPPDD

Organism: NCBI:txid227884

pLDDT: mean 71.11, std 16.86, range [32.09, 95.69]

Radius of gyration: 43.33 Å; Cα contacts (8 Å, |Δi|>4): 166; chains: 1; bounding box: 129×73×104 Å